Protein AF-A0A379U1X8-F1 (afdb_monomer)

Solvent-accessible surface area (backbone atoms only — not comparable to full-atom values): 11881 Å² total; per-residue (Å²): 124,69,51,66,67,58,64,67,69,60,70,54,41,96,57,71,48,75,51,65,40,65,94,45,32,30,37,38,37,31,51,87,58,53,34,34,36,34,35,48,50,72,58,95,91,42,77,49,77,39,84,73,43,41,52,76,86,43,43,68,68,59,47,49,54,53,45,52,55,40,46,52,35,47,74,75,72,37,56,54,65,57,52,54,51,51,51,51,53,59,69,70,46,78,79,84,72,89,76,83,81,76,81,78,51,74,70,56,46,55,53,50,54,54,46,55,77,70,46,92,59,56,70,52,57,46,49,46,54,50,48,29,67,76,61,67,46,50,69,74,57,56,55,68,39,44,52,90,33,51,40,75,90,80,32,35,34,46,46,55,28,90,83,33,96,83,62,46,66,46,77,41,72,50,53,70,71,55,56,50,59,61,70,78,41,92,67,60,78,89,46,76,29,74,41,79,66,87,126

Sequence (199 aa):
MLTDMQCRTAKPKEKLYRLNDFNGLYLEVKPNGKKAWRYRFKLSGKSSMFALGEYPTVKLAEAREKCEQARKQVADGVSPTQARQLDKIRKALPANKTQHKQALNPQQIGKLLSCFDNSRGSYQVNYCMWLMWWTLARPAEATEAEWTEFDLNNALWTIPAARMKARREHVIPLPFSCQNAQNTTGVNRASAAPFPGQR

Structure (mmCIF, N/CA/C/O backbone):
data_AF-A0A379U1X8-F1
#
_entry.id   AF-A0A379U1X8-F1
#
loop_
_atom_site.group_PDB
_atom_site.id
_atom_site.type_symbol
_atom_site.label_atom_id
_atom_site.label_alt_id
_atom_site.label_comp_id
_atom_site.label_asym_id
_atom_site.label_entity_id
_atom_site.label_seq_id
_atom_site.pdbx_PDB_ins_code
_atom_site.Cartn_x
_atom_site.Cartn_y
_atom_site.Cartn_z
_atom_site.occupancy
_atom_site.B_iso_or_equiv
_atom_site.auth_seq_id
_atom_site.auth_comp_id
_atom_site.auth_asym_id
_atom_site.auth_atom_id
_atom_site.pdbx_PDB_model_num
ATOM 1 N N . MET A 1 1 ? -32.506 -13.295 23.557 1.00 83.81 1 MET A N 1
ATOM 2 C CA . MET A 1 1 ? -32.137 -12.124 22.735 1.00 83.81 1 MET A CA 1
ATOM 3 C C . MET A 1 1 ? -32.428 -10.877 23.549 1.00 83.81 1 MET A C 1
ATOM 5 O O . MET A 1 1 ? -33.480 -10.823 24.176 1.00 83.81 1 MET A O 1
ATOM 9 N N . LEU A 1 2 ? -31.486 -9.941 23.611 1.00 91.94 2 LEU A N 1
ATOM 10 C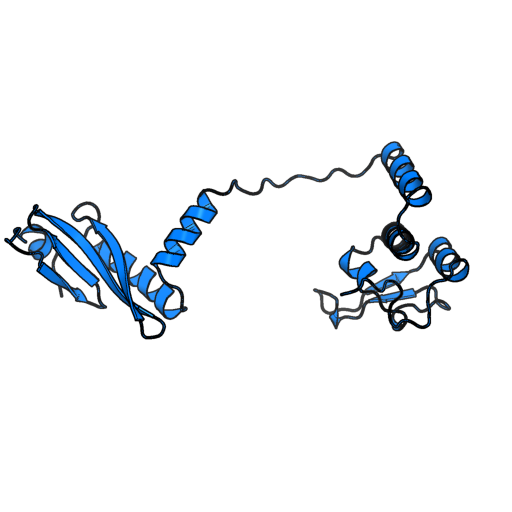 CA . LEU A 1 2 ? -31.605 -8.724 24.414 1.00 91.94 2 LEU A CA 1
ATOM 11 C C . LEU A 1 2 ? -32.539 -7.716 23.720 1.00 91.94 2 LEU A C 1
ATOM 13 O O . LEU A 1 2 ? -32.572 -7.645 22.487 1.00 91.94 2 LEU A O 1
ATOM 17 N N . THR A 1 3 ? -33.289 -6.938 24.500 1.00 94.62 3 THR A N 1
ATOM 18 C CA . THR A 1 3 ? -34.163 -5.853 24.016 1.00 94.62 3 THR A CA 1
ATOM 19 C C . THR A 1 3 ? -33.651 -4.489 24.477 1.00 94.62 3 THR A C 1
ATOM 21 O O . THR A 1 3 ? -32.978 -4.379 25.505 1.00 94.62 3 THR A O 1
ATOM 24 N N . ASP A 1 4 ? -33.976 -3.422 23.741 1.00 92.44 4 ASP A N 1
ATOM 25 C CA . ASP A 1 4 ? -33.531 -2.069 24.109 1.00 92.44 4 ASP A CA 1
ATOM 26 C C . ASP A 1 4 ? -34.116 -1.621 25.463 1.00 92.44 4 ASP A C 1
ATOM 28 O O . ASP A 1 4 ? -33.422 -1.016 26.279 1.00 92.44 4 ASP A O 1
ATOM 32 N N . MET A 1 5 ? -35.352 -2.037 25.771 1.00 93.19 5 MET A N 1
ATOM 33 C CA . MET A 1 5 ? -35.986 -1.785 27.068 1.00 93.19 5 MET A CA 1
ATOM 34 C C . MET A 1 5 ? -35.188 -2.401 28.226 1.00 93.19 5 MET A C 1
ATOM 36 O O . MET A 1 5 ? -34.945 -1.716 29.217 1.00 93.19 5 MET A O 1
ATOM 40 N N . GLN A 1 6 ? -34.713 -3.645 28.082 1.00 93.56 6 GLN A N 1
ATOM 41 C CA . GLN A 1 6 ? -33.839 -4.291 29.073 1.00 93.56 6 GLN A CA 1
ATOM 42 C C . GLN A 1 6 ? -32.507 -3.548 29.232 1.00 93.56 6 GLN A C 1
ATOM 44 O O . GLN A 1 6 ? -32.002 -3.416 30.346 1.00 93.56 6 GLN A O 1
ATOM 49 N N . CYS A 1 7 ? -31.944 -3.019 28.141 1.00 93.44 7 CYS A N 1
ATOM 50 C CA . CYS A 1 7 ? -30.716 -2.221 28.192 1.00 93.44 7 CYS A CA 1
ATOM 51 C C . CYS A 1 7 ? -30.937 -0.922 28.971 1.00 93.44 7 CYS A C 1
ATOM 53 O O . CYS A 1 7 ? -30.105 -0.538 29.799 1.00 93.44 7 CYS A O 1
ATOM 55 N N . ARG A 1 8 ? -32.076 -0.262 28.743 1.00 93.38 8 ARG A N 1
ATOM 56 C CA . ARG A 1 8 ? -32.456 0.986 29.4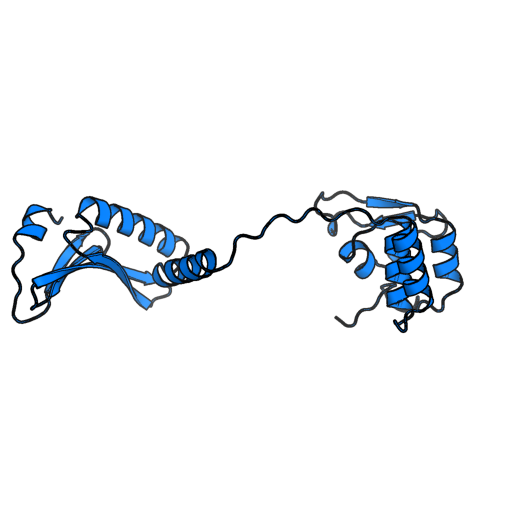08 1.00 93.38 8 ARG A CA 1
ATOM 57 C C . ARG A 1 8 ? -32.703 0.781 30.901 1.00 93.38 8 ARG A C 1
ATOM 59 O O . ARG A 1 8 ? -32.121 1.508 31.704 1.00 93.38 8 ARG A O 1
ATOM 66 N N . THR A 1 9 ? -33.497 -0.222 31.276 1.00 94.50 9 THR A N 1
ATOM 67 C CA . THR A 1 9 ? -33.922 -0.468 32.668 1.00 94.50 9 THR A CA 1
ATOM 68 C C . THR A 1 9 ? -32.860 -1.133 33.542 1.00 94.50 9 THR A C 1
ATOM 70 O O . THR A 1 9 ? -32.996 -1.141 34.765 1.00 94.50 9 THR A O 1
ATOM 73 N N . ALA A 1 10 ? -31.778 -1.650 32.952 1.00 93.25 10 ALA A N 1
ATOM 74 C CA . ALA A 1 10 ? -30.667 -2.246 33.685 1.00 93.25 10 ALA A CA 1
ATOM 75 C C . ALA A 1 10 ? -30.060 -1.267 34.711 1.00 93.25 10 ALA A C 1
ATOM 77 O O . ALA A 1 10 ? -29.473 -0.247 34.333 1.00 93.25 10 ALA A O 1
ATOM 78 N N . LYS A 1 11 ? -30.190 -1.589 36.004 1.00 91.88 11 LYS A N 1
ATOM 79 C CA . LYS A 1 11 ? -29.658 -0.796 37.124 1.00 91.88 11 LYS A CA 1
ATOM 80 C C . LYS A 1 11 ? -28.227 -1.219 37.482 1.00 91.88 11 LYS A C 1
ATOM 82 O O . LYS A 1 11 ? -27.896 -2.397 37.316 1.00 91.88 11 LYS A O 1
ATOM 87 N N . PRO A 1 12 ? -27.375 -0.306 37.973 1.00 94.31 12 PRO A N 1
ATOM 88 C CA . PRO A 1 12 ? -26.083 -0.682 38.537 1.00 94.31 12 PRO A CA 1
ATOM 89 C C . PRO A 1 12 ? -26.250 -1.637 39.729 1.00 94.31 12 PRO A C 1
ATOM 91 O O . PRO A 1 12 ? -27.260 -1.607 40.429 1.00 94.31 12 PRO A O 1
ATOM 94 N N . LYS A 1 13 ? -25.250 -2.494 39.937 1.00 94.00 13 LYS A N 1
ATOM 95 C CA . LYS A 1 13 ? -25.123 -3.409 41.082 1.00 94.00 13 LYS A CA 1
ATOM 96 C C . LYS A 1 13 ? -23.756 -3.198 41.734 1.00 94.00 13 LYS A C 1
ATOM 98 O O . LYS A 1 13 ? -22.888 -2.590 41.117 1.00 94.00 13 LYS A O 1
ATOM 103 N N . GLU A 1 14 ? -23.535 -3.759 42.923 1.00 91.12 14 GLU A N 1
ATOM 104 C CA . GLU A 1 14 ? -22.241 -3.683 43.630 1.00 91.12 14 GLU A CA 1
ATOM 105 C C . GLU A 1 14 ? -21.059 -4.197 42.793 1.00 91.12 14 GLU A C 1
ATOM 107 O O . GLU A 1 14 ? -19.950 -3.674 42.875 1.00 91.12 14 GLU A O 1
ATOM 112 N N . LYS A 1 15 ? -21.297 -5.204 41.942 1.00 93.75 15 LYS A N 1
ATOM 113 C CA . LYS A 1 15 ? -20.300 -5.782 41.032 1.00 93.75 15 LYS A CA 1
ATOM 114 C C . LYS A 1 15 ? -20.736 -5.644 39.576 1.00 93.75 15 LYS A C 1
ATOM 116 O O . LYS A 1 15 ? -21.928 -5.639 39.263 1.00 93.75 15 LYS A O 1
ATOM 121 N N . LEU A 1 16 ? -19.749 -5.566 38.679 1.00 94.94 16 LEU A N 1
ATOM 122 C CA . LEU A 1 16 ? -19.981 -5.581 37.235 1.00 94.94 16 LEU A CA 1
ATOM 123 C C . LEU A 1 16 ? -20.736 -6.852 36.842 1.00 94.94 16 LEU A C 1
ATOM 125 O O . LEU A 1 16 ? -20.336 -7.956 37.209 1.00 94.94 16 LEU A O 1
ATOM 129 N N . TYR A 1 17 ? -21.786 -6.692 36.043 1.00 95.94 17 TYR A N 1
ATOM 130 C CA . TYR A 1 17 ? -22.514 -7.810 35.453 1.00 95.94 17 TYR A CA 1
ATOM 131 C C . TYR A 1 17 ? -22.718 -7.603 33.952 1.00 95.94 17 TYR A C 1
ATOM 133 O O . TYR A 1 17 ? -22.510 -6.512 33.414 1.00 95.94 17 TYR A O 1
ATOM 141 N N . ARG A 1 18 ? -23.080 -8.689 33.266 1.00 95.81 18 ARG A N 1
ATOM 142 C CA . ARG A 1 18 ? -23.207 -8.742 31.808 1.00 95.81 18 ARG A CA 1
ATOM 143 C C . ARG A 1 18 ? -24.622 -9.135 31.414 1.00 95.81 18 ARG A C 1
ATOM 145 O O . ARG A 1 18 ? -25.162 -10.095 31.956 1.00 95.81 18 ARG A O 1
ATOM 152 N N . LEU A 1 19 ? -25.194 -8.413 30.459 1.00 95.69 19 LEU A N 1
ATOM 153 C CA . LEU A 1 19 ? -26.436 -8.777 29.785 1.00 95.69 19 LEU A CA 1
ATOM 154 C C . LEU A 1 19 ? -26.083 -9.317 28.404 1.00 95.69 19 LEU A C 1
ATOM 156 O O . LEU A 1 19 ? -25.681 -8.558 27.523 1.00 95.69 19 LEU A O 1
ATOM 160 N N . ASN A 1 20 ? -26.178 -10.634 28.241 1.00 96.50 20 ASN A N 1
ATOM 161 C CA . ASN A 1 20 ? -25.802 -11.292 26.996 1.00 96.50 20 ASN A CA 1
ATOM 162 C C . ASN A 1 20 ? -26.850 -11.053 25.906 1.00 96.50 20 ASN A C 1
ATOM 164 O O . ASN A 1 20 ? -28.052 -11.175 26.145 1.00 96.50 20 ASN A O 1
ATOM 168 N N . ASP A 1 21 ? -26.371 -10.765 24.701 1.00 94.38 21 ASP A N 1
ATOM 169 C CA . ASP A 1 21 ? -27.138 -10.882 23.467 1.00 94.38 21 ASP A CA 1
ATOM 170 C C . ASP A 1 21 ? -26.593 -12.072 22.649 1.00 94.38 21 ASP A C 1
ATOM 172 O O . ASP A 1 21 ? -26.023 -13.016 23.206 1.00 94.38 21 ASP A O 1
ATOM 176 N N . PHE A 1 22 ? -26.797 -12.080 21.334 1.00 91.56 22 PHE A N 1
ATOM 177 C CA . PHE A 1 22 ? -26.367 -13.164 20.457 1.00 91.56 22 PHE A CA 1
ATOM 178 C C . PHE A 1 22 ? -24.927 -12.991 19.944 1.00 91.56 22 PHE A C 1
ATOM 180 O O . PHE A 1 22 ? -24.345 -11.911 19.988 1.00 91.56 22 PHE A O 1
ATOM 187 N N . ASN A 1 23 ? -24.352 -14.066 19.392 1.00 91.44 23 ASN A N 1
ATOM 188 C CA . ASN A 1 23 ? -23.054 -14.068 18.698 1.00 91.44 23 ASN A CA 1
ATOM 189 C C . ASN A 1 23 ? -21.886 -13.447 19.488 1.00 91.44 23 ASN A C 1
ATOM 191 O O . ASN A 1 23 ? -20.986 -12.851 18.903 1.00 91.44 23 ASN A O 1
ATOM 195 N N . GLY A 1 24 ? -21.889 -13.591 20.815 1.00 92.94 24 GLY A N 1
ATOM 196 C CA . GLY A 1 24 ? -20.829 -13.068 21.680 1.00 92.94 24 GLY A CA 1
ATOM 197 C C . GLY A 1 24 ? -20.920 -11.566 21.969 1.00 92.94 24 GLY A C 1
ATOM 198 O O . GLY A 1 24 ? -20.015 -11.039 22.619 1.00 92.94 24 GLY A O 1
ATOM 199 N N . LEU A 1 25 ? -21.981 -10.885 21.521 1.00 96.88 25 LEU A N 1
ATOM 200 C CA . LEU A 1 25 ? -22.329 -9.525 21.932 1.00 96.88 25 LEU A CA 1
ATOM 201 C C . LEU A 1 25 ? -22.931 -9.537 23.340 1.00 96.88 25 LEU A C 1
ATOM 203 O O . LEU A 1 25 ? -23.778 -10.371 23.656 1.00 96.88 25 LEU A O 1
ATOM 207 N N . TYR A 1 26 ? -22.530 -8.594 24.184 1.00 96.75 26 TYR A N 1
ATOM 208 C CA . TYR A 1 26 ? -23.152 -8.366 25.485 1.00 96.75 26 TYR A CA 1
ATOM 209 C C . TYR A 1 26 ? -22.961 -6.921 25.948 1.00 96.75 26 TYR A C 1
ATOM 211 O O . TYR A 1 26 ? -22.047 -6.215 25.509 1.00 96.75 26 TYR A O 1
ATOM 219 N N . LEU A 1 27 ? -23.825 -6.490 26.865 1.00 97.25 27 LEU A N 1
ATOM 220 C CA . LEU A 1 27 ? -23.724 -5.208 27.550 1.00 97.25 27 LEU A CA 1
ATOM 221 C C . LEU A 1 27 ? -23.092 -5.404 28.931 1.00 97.25 27 LEU A C 1
ATOM 223 O O . LEU A 1 27 ? -23.622 -6.142 29.759 1.00 97.25 27 LEU A O 1
ATOM 227 N N . GLU A 1 28 ? -21.977 -4.732 29.203 1.00 97.19 28 GLU A N 1
ATOM 228 C CA . GLU A 1 28 ? -21.400 -4.624 30.545 1.00 97.19 28 GLU A CA 1
ATOM 229 C C . GLU A 1 28 ? -22.039 -3.459 31.290 1.00 97.19 28 GLU A C 1
ATOM 231 O O . GLU A 1 28 ? -21.978 -2.326 30.817 1.00 97.19 28 GLU A O 1
ATOM 236 N N . VAL A 1 29 ? -22.598 -3.721 32.470 1.00 97.00 29 VAL A N 1
ATOM 237 C CA . VAL A 1 29 ? -23.123 -2.689 33.371 1.00 97.00 29 VAL A CA 1
ATOM 238 C C . VAL A 1 29 ? -22.184 -2.582 34.565 1.00 97.00 29 VAL A C 1
ATOM 240 O O . VAL A 1 29 ? -22.027 -3.529 35.340 1.00 97.00 29 VAL A O 1
ATOM 243 N N . LYS A 1 30 ? -21.518 -1.434 34.693 1.00 95.38 30 LYS A N 1
ATOM 244 C CA . LYS A 1 30 ? -20.590 -1.149 35.791 1.00 95.38 30 LYS A CA 1
ATOM 245 C C . LYS A 1 30 ? -21.342 -0.668 37.044 1.00 95.38 30 LYS A C 1
ATOM 247 O O . LYS A 1 30 ? -22.417 -0.082 36.909 1.00 95.38 30 LYS A O 1
ATOM 252 N N . PRO A 1 31 ? -20.757 -0.817 38.249 1.00 95.44 31 PRO A N 1
ATOM 253 C CA . PRO A 1 31 ? -21.337 -0.280 39.487 1.00 95.44 31 PRO A CA 1
ATOM 254 C C . PRO A 1 31 ? -21.581 1.233 39.460 1.00 95.44 31 PRO A C 1
ATOM 256 O O . PRO A 1 31 ? -22.527 1.721 40.060 1.00 95.44 31 PRO A O 1
ATOM 259 N N . ASN A 1 32 ? -20.786 1.975 38.684 1.00 93.06 32 ASN A N 1
ATOM 260 C CA . ASN A 1 32 ? -20.965 3.415 38.471 1.00 93.06 32 ASN A CA 1
ATOM 261 C C . ASN A 1 32 ? -22.112 3.779 37.502 1.00 93.06 32 ASN A C 1
ATOM 263 O O . ASN A 1 32 ? -22.234 4.935 37.110 1.00 93.06 32 ASN A O 1
ATOM 267 N N . GLY A 1 33 ? -22.898 2.803 37.037 1.00 91.19 33 GLY A N 1
ATOM 268 C CA . GLY A 1 33 ? -24.011 3.009 36.108 1.00 91.19 33 GLY A CA 1
ATOM 269 C C . GLY A 1 33 ? -23.624 3.099 34.630 1.00 91.19 33 GLY A C 1
ATOM 270 O O . GLY A 1 33 ? -24.516 3.046 33.782 1.00 91.19 33 GLY A O 1
ATOM 271 N N . LYS A 1 34 ? -22.329 3.173 34.281 1.00 95.19 34 LYS A N 1
ATOM 272 C CA . LYS A 1 34 ? -21.894 3.176 32.873 1.00 95.19 34 LYS A CA 1
ATOM 273 C C . LYS A 1 34 ? -22.160 1.821 32.218 1.00 95.19 34 LYS A C 1
ATOM 275 O O . LYS A 1 34 ? -21.887 0.769 32.804 1.00 95.19 34 LYS A O 1
ATOM 280 N N . LYS A 1 35 ? -22.641 1.862 30.976 1.00 96.88 35 LYS A N 1
ATOM 281 C CA . LYS A 1 35 ? -23.010 0.689 30.179 1.00 96.88 35 LYS A CA 1
ATOM 282 C C . LYS A 1 35 ? -22.156 0.634 28.912 1.00 96.88 35 LYS A C 1
ATOM 284 O O . LYS A 1 35 ? -22.097 1.617 28.179 1.00 96.88 35 LYS A O 1
ATOM 289 N N . ALA A 1 36 ? -21.494 -0.489 28.648 1.00 96.94 36 ALA A N 1
ATOM 290 C CA . ALA A 1 36 ? -20.575 -0.629 27.516 1.00 96.94 36 ALA A CA 1
ATOM 291 C C . ALA A 1 36 ? -20.841 -1.901 26.709 1.00 96.94 36 ALA A C 1
ATOM 293 O O . ALA A 1 36 ? -20.928 -2.993 27.266 1.00 96.94 36 ALA A O 1
ATOM 294 N N . TRP A 1 37 ? -20.919 -1.763 25.388 1.00 97.81 37 TRP A N 1
ATOM 295 C CA . TRP A 1 37 ? -21.052 -2.881 24.464 1.00 97.81 37 TRP A CA 1
ATOM 296 C C . TRP A 1 37 ? -19.706 -3.552 24.228 1.00 97.81 37 TRP A C 1
ATOM 298 O O . TRP A 1 37 ? -18.716 -2.911 23.846 1.00 97.81 37 TRP A O 1
ATOM 308 N N . ARG A 1 38 ? -19.684 -4.868 24.411 1.00 97.19 38 ARG A N 1
ATOM 309 C CA . ARG A 1 38 ? -18.513 -5.709 24.189 1.00 97.19 38 ARG A CA 1
ATOM 310 C C . ARG A 1 38 ? -18.859 -6.861 23.266 1.00 97.19 38 ARG A C 1
ATOM 312 O O . ARG A 1 38 ? -19.941 -7.433 23.348 1.00 97.19 38 ARG A O 1
ATOM 319 N N . TYR A 1 39 ? -17.892 -7.226 22.441 1.00 96.94 39 TYR A N 1
ATOM 320 C CA . TYR A 1 39 ? -17.923 -8.434 21.637 1.00 96.94 39 TYR A CA 1
ATOM 321 C C . TYR A 1 39 ? -16.798 -9.363 22.085 1.00 96.94 39 TYR A C 1
ATOM 323 O O . TYR A 1 39 ? -15.625 -8.987 22.040 1.00 96.94 39 TYR A O 1
ATOM 331 N N . ARG A 1 40 ? -17.147 -10.567 22.541 1.00 96.06 40 ARG A N 1
ATOM 332 C CA . ARG A 1 40 ? -16.185 -11.622 22.873 1.00 96.06 40 ARG A CA 1
ATOM 333 C C . ARG A 1 40 ? -16.033 -12.567 21.691 1.00 96.06 40 ARG A C 1
ATOM 335 O O . ARG A 1 40 ? -17.018 -13.096 21.185 1.00 96.06 40 ARG A O 1
ATOM 342 N N . PHE A 1 41 ? -14.789 -12.840 21.324 1.00 94.88 41 PHE A N 1
ATOM 343 C CA . PHE A 1 41 ? -14.444 -13.725 20.218 1.00 94.88 41 PHE A CA 1
ATOM 344 C C . PHE A 1 41 ? -13.249 -14.608 20.562 1.00 94.88 41 PHE A C 1
ATOM 346 O O . PHE A 1 41 ? -12.562 -14.393 21.563 1.00 94.88 41 PHE A O 1
ATOM 353 N N . LYS A 1 42 ? -13.016 -15.624 19.733 1.00 94.56 42 LYS A N 1
ATOM 354 C CA . LYS A 1 42 ? -11.813 -16.451 19.772 1.00 94.56 42 LYS A CA 1
ATOM 355 C C . LYS A 1 42 ? -11.117 -16.337 18.426 1.00 94.56 42 LYS A C 1
ATOM 357 O O . LYS A 1 42 ? -11.770 -16.484 17.401 1.00 94.56 42 LYS A O 1
ATOM 362 N N . LEU A 1 43 ? -9.816 -16.085 18.447 1.00 92.81 43 LEU A N 1
ATOM 363 C CA . LEU A 1 43 ? -8.970 -16.056 17.260 1.00 92.81 43 LEU A CA 1
ATOM 364 C C . LEU A 1 43 ? -7.671 -16.789 17.596 1.00 92.81 43 LEU A C 1
ATOM 366 O O . LEU A 1 43 ? -7.080 -16.536 18.647 1.00 92.81 43 LEU A O 1
ATOM 370 N N . SER A 1 44 ? -7.272 -17.745 16.756 1.00 89.69 44 SER A N 1
ATOM 371 C CA . SER A 1 44 ? -6.081 -18.585 16.977 1.00 89.69 44 SER A CA 1
ATOM 372 C C . SER A 1 44 ? -6.040 -19.226 18.376 1.00 89.69 44 SER A C 1
ATOM 374 O O . SER A 1 44 ? -5.039 -19.153 19.087 1.00 89.69 44 SER A O 1
ATOM 376 N N . GLY A 1 45 ? -7.177 -19.772 18.828 1.00 89.44 45 GLY A N 1
ATOM 377 C CA . GLY A 1 45 ? -7.330 -20.410 20.145 1.00 89.44 45 GLY A CA 1
ATOM 378 C C . GLY A 1 45 ? -7.399 -19.451 21.345 1.00 89.44 45 GLY A C 1
ATOM 379 O O . GLY A 1 45 ? -7.796 -19.864 22.435 1.00 89.44 45 GLY A O 1
ATOM 380 N N . LYS A 1 46 ? -7.094 -18.159 21.168 1.00 91.38 46 LYS A N 1
ATOM 381 C CA . LYS A 1 46 ? -7.095 -17.162 22.246 1.00 91.38 46 LYS A CA 1
ATOM 382 C C . LYS A 1 46 ? -8.430 -16.427 22.308 1.00 91.38 46 LYS A C 1
ATOM 384 O O . LYS A 1 46 ? -8.914 -15.899 21.310 1.00 91.38 46 LYS A O 1
ATOM 389 N N . SER A 1 47 ? -9.027 -16.380 23.499 1.00 92.62 47 SER A N 1
ATOM 390 C CA . SER A 1 47 ? -10.229 -15.575 23.744 1.00 92.62 47 SER A CA 1
ATOM 391 C C . SER A 1 47 ? -9.848 -14.107 23.904 1.00 92.62 47 SER A C 1
ATOM 393 O O . SER A 1 47 ? -8.967 -13.787 24.696 1.00 92.62 47 SER A O 1
ATOM 395 N N . SER A 1 48 ? -10.537 -13.219 23.195 1.00 93.56 48 SER A N 1
ATOM 396 C CA . SER A 1 48 ? -10.329 -11.775 23.276 1.00 93.56 48 SER A CA 1
ATOM 397 C C . SER A 1 48 ? -11.660 -11.023 23.299 1.00 93.56 48 SER A C 1
ATOM 399 O O . SER A 1 48 ? -12.730 -11.593 23.061 1.00 93.56 48 SER A O 1
ATOM 401 N N . MET A 1 49 ? -11.596 -9.740 23.649 1.00 93.50 49 MET A N 1
ATOM 402 C CA . MET A 1 49 ? -12.746 -8.847 23.756 1.00 93.50 49 MET A CA 1
ATOM 403 C C . MET A 1 49 ? -12.503 -7.577 22.946 1.00 93.50 49 MET A C 1
ATOM 405 O O . MET A 1 49 ? -11.422 -6.994 22.994 1.00 93.50 49 MET A O 1
ATOM 409 N N . PHE A 1 50 ? -13.538 -7.111 22.253 1.00 94.88 50 PHE A N 1
ATOM 410 C CA . PHE A 1 50 ? -13.530 -5.879 21.476 1.00 94.88 50 PHE A CA 1
ATOM 411 C C . PHE A 1 50 ? -14.602 -4.907 21.985 1.00 94.88 50 PHE A C 1
ATOM 413 O O . PHE A 1 50 ? -15.736 -5.297 22.260 1.00 94.88 50 PHE A O 1
ATOM 420 N N . ALA A 1 51 ? -14.234 -3.633 22.151 1.00 96.00 51 ALA A N 1
ATOM 421 C CA . ALA A 1 51 ? -15.155 -2.567 22.545 1.00 96.00 51 ALA A CA 1
ATOM 422 C C . ALA A 1 51 ? -15.916 -2.024 21.331 1.00 96.00 51 ALA A C 1
ATOM 424 O O . ALA A 1 51 ? -15.294 -1.446 20.437 1.00 96.00 51 ALA A O 1
ATOM 425 N N . LEU A 1 52 ? -17.246 -2.125 21.349 1.00 95.12 52 LEU A N 1
ATOM 426 C CA . LEU A 1 52 ? -18.116 -1.631 20.273 1.00 95.12 52 LEU A CA 1
ATOM 427 C C . LEU A 1 52 ? -18.658 -0.214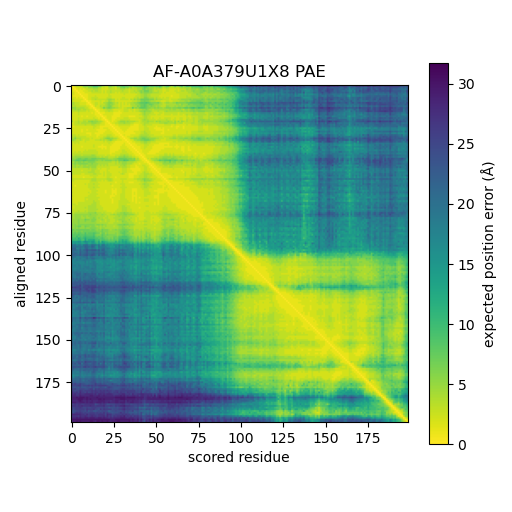 20.540 1.00 95.12 52 LEU A C 1
ATOM 429 O O . LEU A 1 52 ? -19.009 0.500 19.601 1.00 95.12 52 LEU A O 1
ATOM 433 N N . GLY A 1 53 ? -18.689 0.213 21.807 1.00 94.75 53 GLY A N 1
ATOM 434 C CA . GLY A 1 53 ? -19.114 1.553 22.220 1.00 94.75 53 GLY A CA 1
ATOM 435 C C . GLY A 1 53 ? -19.773 1.572 23.598 1.00 94.75 53 GLY A C 1
ATOM 436 O O . GLY A 1 53 ? -19.787 0.562 24.300 1.00 94.75 53 GLY A O 1
ATOM 437 N N . GLU A 1 54 ? -20.323 2.721 23.978 1.00 96.94 54 GLU A N 1
ATOM 438 C CA . GLU A 1 54 ? -21.063 2.921 25.229 1.00 96.94 54 GLU A CA 1
ATOM 439 C C . GLU A 1 54 ? -22.552 3.123 24.929 1.00 96.94 54 GLU A C 1
ATOM 441 O O . GLU A 1 54 ? -22.903 3.718 23.913 1.00 96.94 54 GLU A O 1
ATOM 446 N N . TYR A 1 55 ? -23.431 2.629 25.798 1.00 94.94 55 TYR A N 1
ATOM 447 C CA . TYR A 1 55 ? -24.870 2.901 25.732 1.00 94.94 55 TYR A CA 1
ATOM 448 C C . TYR A 1 55 ? -25.180 4.145 26.583 1.00 94.94 55 TYR A C 1
ATOM 450 O O . TYR A 1 55 ? -24.673 4.226 27.705 1.00 94.94 55 TYR A O 1
ATOM 458 N N . PRO A 1 56 ? -26.027 5.091 26.129 1.00 94.88 56 PRO A N 1
ATOM 459 C CA . PRO A 1 56 ? -26.921 5.015 24.967 1.00 94.88 56 PRO A CA 1
ATOM 460 C C . PRO A 1 56 ? -26.343 5.548 23.648 1.00 94.88 56 PRO A C 1
ATOM 462 O O . PRO A 1 56 ? -27.052 5.515 22.646 1.00 94.88 56 PRO A O 1
ATOM 465 N N . THR A 1 57 ? -25.091 6.025 23.626 1.00 96.25 57 THR A N 1
ATOM 466 C CA . THR A 1 57 ? -24.448 6.581 22.419 1.00 96.25 57 THR A CA 1
ATOM 467 C C . THR A 1 57 ? -24.488 5.608 21.243 1.00 96.25 57 THR A C 1
ATOM 469 O O . THR A 1 57 ? -24.764 6.014 20.124 1.00 96.25 57 THR A O 1
ATOM 472 N N . VAL A 1 58 ? -24.255 4.323 21.515 1.00 95.88 58 VAL A N 1
ATOM 473 C CA . VAL A 1 58 ? -24.465 3.212 20.586 1.00 95.88 58 VAL A CA 1
ATOM 474 C C . VAL A 1 58 ? -25.687 2.431 21.063 1.00 95.88 58 VAL A C 1
ATOM 476 O O . VAL A 1 58 ? -25.665 1.806 22.131 1.00 95.88 58 VAL A O 1
ATOM 479 N N . LYS A 1 59 ? -26.767 2.471 20.280 1.00 96.12 59 LYS A N 1
ATOM 480 C CA . LYS A 1 59 ? -28.004 1.723 20.570 1.00 96.12 59 LYS A CA 1
ATOM 481 C C . LYS A 1 59 ? -27.833 0.236 20.257 1.00 96.12 59 LYS A C 1
ATOM 483 O O . LYS A 1 59 ? -26.887 -0.162 19.583 1.00 96.12 59 LYS A O 1
ATOM 488 N N . LEU A 1 60 ? -28.768 -0.598 20.719 1.00 95.25 60 LEU A N 1
ATOM 489 C CA . LEU A 1 60 ? -28.702 -2.052 20.526 1.00 95.25 60 LEU A CA 1
ATOM 490 C C . LEU A 1 60 ? -28.574 -2.464 19.045 1.00 95.25 60 LEU A C 1
ATOM 492 O O . LEU A 1 60 ? -27.785 -3.350 18.730 1.00 95.25 60 LEU A O 1
ATOM 496 N N . ALA A 1 61 ? -29.322 -1.825 18.138 1.00 95.31 61 ALA A N 1
ATOM 497 C CA . ALA A 1 61 ? -29.257 -2.123 16.703 1.00 95.31 61 ALA A CA 1
ATOM 498 C C . ALA A 1 61 ? -27.862 -1.836 16.118 1.00 95.31 61 ALA A C 1
ATOM 500 O O . ALA A 1 61 ? -27.240 -2.718 15.534 1.00 95.31 61 ALA A O 1
ATOM 501 N N . GLU A 1 62 ? -27.316 -0.650 16.386 1.00 96.00 62 GLU A N 1
ATOM 502 C CA . GLU A 1 62 ? -25.972 -0.260 15.946 1.00 96.00 62 GLU A CA 1
ATOM 503 C C . GLU A 1 62 ? -24.879 -1.148 16.575 1.00 96.00 62 GLU A C 1
ATOM 505 O O . GLU A 1 62 ? -23.891 -1.503 15.930 1.00 96.00 62 GLU A O 1
ATOM 510 N N . ALA A 1 63 ? -25.053 -1.570 17.833 1.00 96.56 63 ALA A N 1
ATOM 511 C CA . ALA A 1 63 ? -24.143 -2.512 18.481 1.00 96.56 63 ALA A CA 1
ATOM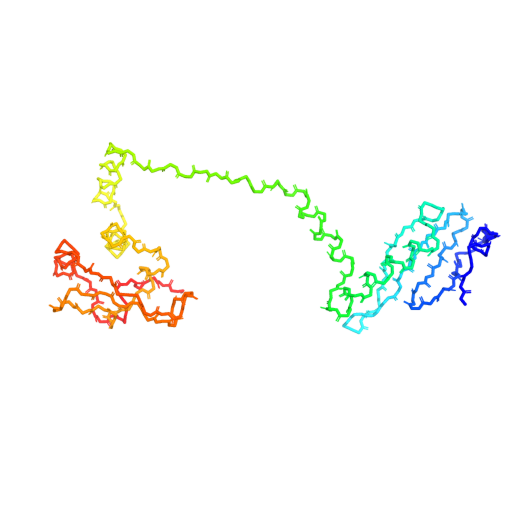 512 C C . ALA A 1 63 ? -24.122 -3.877 17.769 1.00 96.56 63 ALA A C 1
ATOM 514 O O . ALA A 1 63 ? -23.056 -4.488 17.660 1.00 96.56 63 ALA A O 1
ATOM 515 N N . ARG A 1 64 ? -25.269 -4.343 17.254 1.00 96.31 64 ARG A N 1
ATOM 516 C CA . ARG A 1 64 ? -25.370 -5.582 16.464 1.00 96.31 64 ARG A CA 1
ATOM 517 C C . ARG A 1 64 ? -24.674 -5.456 15.116 1.00 96.31 64 ARG A C 1
ATOM 519 O O . ARG A 1 64 ? -23.902 -6.348 14.774 1.00 96.31 64 ARG A O 1
ATOM 526 N N . GLU A 1 65 ? -24.861 -4.345 14.410 1.00 96.25 65 GLU A N 1
ATOM 527 C CA . GLU A 1 65 ? -24.162 -4.073 13.145 1.00 96.25 65 GLU A CA 1
ATOM 528 C C . GLU A 1 65 ? -22.640 -4.053 13.334 1.00 96.25 65 GLU A C 1
ATOM 530 O O . GLU A 1 65 ? -21.906 -4.757 12.637 1.00 96.25 65 GLU A O 1
ATOM 535 N N . LYS A 1 66 ? -22.144 -3.320 14.341 1.00 95.44 66 LYS A N 1
ATOM 536 C CA . LYS A 1 66 ? -20.707 -3.290 14.663 1.00 95.44 66 LYS A CA 1
ATOM 537 C C . LYS A 1 66 ? -20.183 -4.665 15.082 1.00 95.44 66 LYS A C 1
ATOM 539 O O . LYS A 1 66 ? -19.043 -5.009 14.773 1.00 95.44 66 LYS A O 1
ATOM 544 N N . CYS A 1 67 ? -20.997 -5.459 15.780 1.00 96.06 67 CYS A N 1
ATOM 545 C CA . CYS A 1 67 ? -20.648 -6.834 16.124 1.00 96.06 67 CYS A CA 1
ATOM 546 C C . CYS A 1 67 ? -20.527 -7.713 14.873 1.00 96.06 67 CYS A C 1
ATOM 548 O O . CYS A 1 67 ? -19.599 -8.513 14.788 1.00 96.06 67 CYS A O 1
ATOM 550 N N . GLU A 1 68 ? -21.429 -7.580 13.902 1.00 96.19 68 GLU A N 1
ATOM 551 C CA . GLU A 1 68 ? -21.368 -8.326 12.643 1.00 96.19 68 GLU A CA 1
ATOM 552 C C . GLU A 1 68 ? -20.125 -7.951 11.823 1.00 96.19 68 GLU A C 1
ATOM 554 O O . GLU A 1 68 ? -19.417 -8.831 11.335 1.00 96.19 68 GLU A O 1
ATOM 559 N N . GLN A 1 69 ? -19.797 -6.660 11.740 1.00 94.81 69 GLN A N 1
ATOM 560 C CA . GLN A 1 69 ? -18.571 -6.186 11.090 1.00 94.81 69 GLN A CA 1
ATOM 561 C C . GLN A 1 69 ? -17.313 -6.757 11.761 1.00 94.81 69 GLN A C 1
ATOM 563 O O . GLN A 1 69 ? -16.430 -7.281 11.084 1.00 94.81 69 GLN A O 1
ATOM 568 N N . ALA A 1 70 ? -17.250 -6.722 13.096 1.00 95.19 70 ALA A N 1
ATOM 569 C CA . ALA A 1 70 ? -16.145 -7.315 13.848 1.00 95.19 70 ALA A CA 1
ATOM 570 C C . ALA A 1 70 ? -16.071 -8.841 13.657 1.00 95.19 70 ALA A C 1
ATOM 572 O O . ALA A 1 70 ? -14.981 -9.402 13.597 1.00 95.19 70 ALA A O 1
ATOM 573 N N . ARG A 1 71 ? -17.212 -9.526 13.521 1.00 95.31 71 ARG A N 1
ATOM 574 C CA . ARG A 1 71 ? -17.257 -10.965 13.222 1.00 95.31 71 ARG A CA 1
ATOM 575 C C . ARG A 1 71 ? -16.695 -11.298 11.848 1.00 95.31 71 ARG A C 1
ATOM 577 O O . ARG A 1 71 ? -15.979 -12.288 11.750 1.00 95.31 71 ARG A O 1
ATOM 584 N N . LYS A 1 72 ? -16.997 -10.495 10.823 1.00 94.75 72 LYS A N 1
ATOM 585 C CA . LYS A 1 72 ? -16.422 -10.665 9.477 1.00 94.75 72 LYS A CA 1
ATOM 586 C C . LYS A 1 72 ? -14.895 -10.587 9.536 1.00 94.75 72 LYS A C 1
ATOM 588 O O . LYS A 1 72 ? -14.232 -11.517 9.106 1.00 94.75 72 LYS A O 1
ATOM 593 N N . GLN A 1 73 ? -14.353 -9.585 10.234 1.00 93.62 73 GLN A N 1
ATOM 594 C CA . GLN A 1 73 ? -12.904 -9.468 10.452 1.00 93.62 73 GLN A CA 1
ATOM 595 C C . GLN A 1 73 ? -12.307 -10.708 11.135 1.00 93.62 73 GLN A C 1
ATOM 597 O O . GLN A 1 73 ? -11.281 -11.215 10.694 1.00 93.62 73 GLN A O 1
ATOM 602 N N . VAL A 1 74 ? -12.960 -11.227 12.182 1.00 94.50 74 VAL A N 1
ATOM 603 C CA . VAL A 1 74 ? -12.498 -12.443 12.875 1.00 94.50 74 VAL A CA 1
ATOM 604 C C . VAL A 1 74 ? -12.556 -13.672 11.962 1.00 94.50 74 VAL A C 1
ATOM 606 O O . VAL A 1 74 ? -11.660 -14.510 12.042 1.00 94.50 74 VAL A O 1
ATOM 609 N N . ALA A 1 75 ? -13.574 -13.784 11.103 1.00 93.50 75 ALA A N 1
ATOM 610 C CA . ALA A 1 75 ? -13.686 -14.862 10.119 1.00 93.50 75 ALA A CA 1
ATOM 611 C C . ALA A 1 75 ? -12.554 -14.810 9.078 1.00 93.50 75 ALA A C 1
ATOM 613 O O . ALA A 1 75 ? -12.018 -15.854 8.721 1.00 93.50 75 ALA A O 1
ATOM 614 N N . ASP A 1 76 ? -12.120 -13.606 8.698 1.00 92.75 76 ASP A N 1
ATOM 615 C CA . ASP A 1 76 ? -10.967 -13.371 7.816 1.00 92.75 76 ASP A CA 1
ATOM 616 C C . ASP A 1 76 ? -9.609 -13.549 8.531 1.00 92.75 76 ASP A C 1
ATOM 618 O O . ASP A 1 76 ? -8.550 -13.262 7.973 1.00 92.75 76 ASP A O 1
ATOM 622 N N . GLY A 1 77 ? -9.608 -13.987 9.795 1.00 92.44 77 GLY A N 1
ATOM 623 C CA . GLY A 1 77 ? -8.394 -14.183 10.587 1.00 92.44 77 GLY A CA 1
ATOM 624 C C . GLY A 1 77 ? -7.809 -12.898 11.187 1.00 92.44 77 GLY A C 1
ATOM 625 O O . GLY A 1 77 ? -6.727 -12.931 11.776 1.00 92.44 77 GLY A O 1
ATOM 626 N N . VAL A 1 78 ? -8.506 -11.763 11.082 1.00 92.06 78 VAL A N 1
ATOM 627 C CA . VAL A 1 78 ? -8.044 -10.452 11.553 1.00 92.06 78 VAL A CA 1
ATOM 628 C C . VAL A 1 78 ? -8.668 -10.107 12.906 1.00 92.06 78 VAL A C 1
ATOM 630 O O . VAL A 1 78 ? -9.882 -10.125 13.094 1.00 92.06 78 VAL A O 1
ATOM 633 N N . SER A 1 79 ? -7.840 -9.717 13.879 1.00 92.75 79 SER A N 1
ATOM 634 C CA . SER A 1 79 ? -8.335 -9.220 15.168 1.00 92.75 79 SER A CA 1
ATOM 635 C C . SER A 1 79 ? -8.966 -7.825 15.011 1.00 92.75 79 SER A C 1
ATOM 637 O O . SER A 1 79 ? -8.265 -6.900 14.590 1.00 92.75 79 SER A O 1
ATOM 639 N N . PRO A 1 80 ? -10.226 -7.598 15.437 1.00 93.69 80 PRO A N 1
ATOM 640 C CA . PRO A 1 80 ? -10.873 -6.283 15.350 1.00 93.69 80 PRO A CA 1
ATOM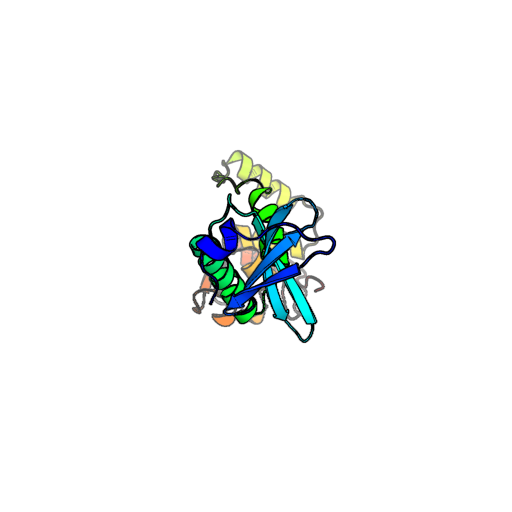 641 C C . PRO A 1 80 ? -10.120 -5.168 16.084 1.00 93.69 80 PRO A C 1
ATOM 643 O O . PRO A 1 80 ? -10.126 -4.006 15.674 1.00 93.69 80 PRO A O 1
ATOM 646 N N . THR A 1 81 ? -9.414 -5.514 17.164 1.00 91.25 81 THR A N 1
ATOM 647 C CA . THR A 1 81 ? -8.559 -4.572 17.898 1.00 91.25 81 THR A CA 1
ATOM 648 C C . THR A 1 81 ? -7.374 -4.118 17.047 1.00 91.25 81 THR A C 1
ATOM 650 O O . THR A 1 81 ? -7.078 -2.924 17.002 1.00 91.25 81 THR A O 1
ATOM 653 N N . GLN A 1 82 ? -6.729 -5.054 16.343 1.00 89.38 82 GLN A N 1
ATOM 654 C CA . GLN A 1 82 ? -5.616 -4.750 15.441 1.00 89.38 82 GLN A CA 1
ATOM 655 C C . GLN A 1 82 ? -6.099 -3.958 14.227 1.00 89.38 82 GLN A C 1
ATOM 657 O O . GLN A 1 82 ? -5.481 -2.954 13.887 1.00 89.38 82 GLN A O 1
ATOM 662 N N . ALA A 1 83 ? -7.237 -4.333 13.635 1.00 90.56 83 ALA A N 1
ATOM 663 C CA . ALA A 1 83 ? -7.850 -3.586 12.537 1.00 90.56 83 ALA A CA 1
ATOM 664 C C . ALA A 1 83 ? -8.111 -2.122 12.933 1.00 90.56 83 ALA A C 1
ATOM 666 O O . ALA A 1 83 ? -7.696 -1.201 12.232 1.00 90.56 83 ALA A O 1
ATOM 667 N N . ARG A 1 84 ? -8.690 -1.885 14.120 1.00 91.06 84 ARG A N 1
ATOM 668 C CA . ARG A 1 84 ? -8.926 -0.526 14.636 1.00 91.06 84 ARG A CA 1
ATOM 669 C C . ARG A 1 84 ? -7.631 0.259 14.858 1.00 91.06 84 ARG A C 1
ATOM 671 O O . ARG A 1 84 ? -7.614 1.474 14.663 1.00 91.06 84 ARG A O 1
ATOM 678 N N . GLN A 1 85 ? -6.565 -0.400 15.305 1.00 90.19 85 GLN A N 1
ATOM 679 C CA . GLN A 1 85 ? -5.257 0.233 15.480 1.00 90.19 85 GLN A CA 1
ATOM 680 C C . GLN A 1 85 ? -4.623 0.591 14.130 1.00 90.19 85 GLN A C 1
ATOM 682 O O . GLN A 1 85 ? -4.147 1.713 13.965 1.00 90.19 85 GLN A O 1
ATOM 687 N N . LEU A 1 86 ? -4.680 -0.316 13.154 1.00 90.25 86 LEU A N 1
ATOM 688 C CA . LEU A 1 86 ? -4.196 -0.086 11.793 1.00 90.25 86 LEU A CA 1
ATOM 689 C C . LEU A 1 86 ? -4.941 1.066 11.117 1.00 90.25 86 LEU A C 1
ATOM 691 O O . LEU A 1 86 ? -4.306 1.928 10.517 1.00 90.25 86 LEU A O 1
ATOM 695 N N . ASP A 1 87 ? -6.261 1.144 11.274 1.00 90.31 87 ASP A N 1
ATOM 696 C CA . ASP A 1 87 ? -7.055 2.245 10.726 1.00 90.31 87 ASP A CA 1
ATOM 697 C C . ASP A 1 87 ? -6.691 3.597 11.344 1.00 90.31 87 ASP A C 1
ATOM 699 O O . ASP A 1 87 ? -6.660 4.606 10.639 1.00 90.31 87 ASP A O 1
ATOM 703 N N . LYS A 1 88 ? -6.375 3.643 12.645 1.00 90.69 88 LYS A N 1
ATOM 704 C CA . LYS A 1 88 ? -5.874 4.870 13.283 1.00 90.69 88 LYS A CA 1
ATOM 705 C C . LYS A 1 88 ? -4.543 5.310 12.681 1.00 90.69 88 LYS A C 1
ATOM 707 O O . LYS A 1 88 ? -4.390 6.488 12.383 1.00 90.69 88 LYS A O 1
ATOM 712 N N . ILE A 1 89 ? -3.612 4.375 12.486 1.00 91.81 89 ILE A N 1
ATOM 713 C CA . ILE A 1 89 ? -2.308 4.664 11.877 1.00 91.81 89 ILE A CA 1
ATOM 714 C C . ILE A 1 89 ? -2.507 5.162 10.443 1.00 91.81 89 ILE A C 1
ATOM 716 O O . ILE A 1 89 ? -2.008 6.225 10.092 1.00 91.81 89 ILE A O 1
ATOM 720 N N . ARG A 1 90 ? -3.307 4.454 9.636 1.00 87.94 90 ARG A N 1
ATOM 721 C CA . ARG A 1 90 ? -3.620 4.844 8.252 1.00 87.94 90 ARG A CA 1
ATOM 722 C C . ARG A 1 90 ? -4.224 6.243 8.156 1.00 87.94 90 ARG A C 1
ATOM 724 O O . ARG A 1 90 ? -3.858 6.980 7.254 1.00 87.94 90 ARG A O 1
ATOM 731 N N . LYS A 1 91 ? -5.121 6.613 9.077 1.00 89.44 91 LYS A N 1
ATOM 732 C CA . LYS A 1 91 ? -5.733 7.953 9.120 1.00 89.44 91 LYS A CA 1
ATOM 733 C C . LYS A 1 91 ? -4.785 9.048 9.612 1.00 89.44 91 LYS A C 1
ATOM 735 O O . LYS A 1 91 ? -5.003 10.206 9.282 1.00 89.44 91 LYS A O 1
ATOM 740 N N . ALA A 1 92 ? -3.785 8.700 10.421 1.00 91.50 92 ALA A N 1
ATOM 741 C CA . ALA A 1 92 ? -2.776 9.642 10.900 1.00 91.50 92 ALA A CA 1
ATOM 742 C C . ALA A 1 92 ? -1.697 9.933 9.846 1.00 91.50 92 ALA A C 1
ATOM 744 O O . ALA A 1 92 ? -1.081 10.996 9.877 1.00 91.50 92 ALA A O 1
ATOM 745 N N . LEU A 1 93 ? -1.467 9.002 8.914 1.00 89.38 93 LEU A N 1
ATOM 746 C CA . LEU A 1 93 ? -0.569 9.231 7.790 1.00 89.38 93 LEU A CA 1
ATOM 747 C C . LEU A 1 93 ? -1.189 10.260 6.830 1.00 89.38 93 LEU A C 1
ATOM 749 O O . LEU A 1 93 ? -2.369 10.141 6.485 1.00 89.38 93 LEU A O 1
ATOM 753 N N . PRO A 1 94 ? -0.420 11.265 6.373 1.00 86.75 94 PRO A N 1
ATOM 754 C CA . PRO A 1 94 ? -0.910 12.200 5.375 1.00 86.75 94 PRO A CA 1
ATOM 755 C C . PRO A 1 94 ? -1.279 11.437 4.102 1.00 86.75 94 PRO A C 1
ATOM 757 O O . PRO A 1 94 ? -0.569 10.518 3.685 1.00 86.75 94 PRO A O 1
ATOM 760 N N . ALA A 1 95 ? -2.383 11.831 3.466 1.00 82.00 95 ALA A N 1
ATOM 761 C CA . ALA A 1 95 ? -2.736 11.293 2.162 1.00 82.00 95 ALA A CA 1
ATOM 762 C C . ALA A 1 95 ? -1.568 11.522 1.192 1.00 82.00 95 ALA A C 1
ATOM 764 O O . ALA A 1 95 ? -1.024 12.629 1.119 1.00 82.00 95 ALA A O 1
ATOM 765 N N . ASN A 1 96 ? -1.179 10.477 0.459 1.00 83.31 96 ASN A N 1
ATOM 766 C CA . ASN A 1 96 ? -0.137 10.604 -0.547 1.00 83.31 96 ASN A CA 1
ATOM 767 C C . ASN A 1 96 ? -0.623 11.589 -1.620 1.00 83.31 96 ASN A C 1
ATOM 769 O O . ASN A 1 96 ? -1.577 11.303 -2.342 1.00 83.31 96 ASN A O 1
ATOM 773 N N . LYS A 1 97 ? -0.012 12.774 -1.685 1.00 84.25 97 LYS A N 1
ATOM 774 C CA . LYS A 1 97 ? -0.346 13.765 -2.707 1.00 84.25 97 LYS A CA 1
ATOM 775 C C . LYS A 1 97 ? 0.286 13.311 -4.012 1.00 84.25 97 LYS A C 1
ATOM 777 O O . LYS A 1 97 ? 1.506 13.191 -4.089 1.00 84.25 97 LYS A O 1
ATOM 782 N N . THR A 1 98 ? -0.531 13.091 -5.037 1.00 84.94 98 THR A N 1
ATOM 783 C CA . THR A 1 98 ? -0.035 12.833 -6.389 1.00 84.94 98 THR A CA 1
ATOM 784 C C . THR A 1 98 ? 0.840 14.006 -6.828 1.00 84.94 98 THR A C 1
ATOM 786 O O . THR A 1 98 ? 0.357 15.125 -6.975 1.00 84.94 98 THR A O 1
ATOM 789 N N . GLN A 1 99 ? 2.136 13.757 -7.004 1.00 83.88 99 GLN A N 1
ATOM 790 C CA . GLN A 1 99 ? 3.076 14.734 -7.546 1.00 83.88 99 GLN A CA 1
ATOM 791 C C . GLN A 1 99 ? 3.330 14.413 -9.018 1.00 83.88 99 GLN A C 1
ATOM 793 O O . GLN A 1 99 ? 3.748 13.303 -9.355 1.00 83.88 99 GLN A O 1
ATOM 798 N N . HIS A 1 100 ? 3.096 15.386 -9.896 1.00 85.88 100 HIS A N 1
ATOM 799 C CA . HIS A 1 100 ? 3.444 15.273 -11.308 1.00 85.88 100 HIS A CA 1
ATOM 800 C C . HIS A 1 100 ? 4.950 15.494 -11.465 1.00 85.88 100 HIS A C 1
ATOM 802 O O . HIS A 1 100 ? 5.449 16.599 -11.259 1.00 85.88 100 HIS A O 1
ATOM 808 N N . LYS A 1 101 ? 5.687 14.436 -11.810 1.00 84.81 101 LYS A N 1
ATOM 809 C CA . LYS A 1 101 ? 7.119 14.538 -12.110 1.00 84.81 101 LYS A CA 1
ATOM 810 C C . LYS A 1 101 ? 7.283 15.181 -13.487 1.00 84.81 101 LYS A C 1
ATOM 812 O O . LYS A 1 101 ? 6.894 14.581 -14.485 1.00 84.81 101 LYS A O 1
ATOM 817 N N . GLN A 1 102 ? 7.810 16.404 -13.530 1.00 91.25 102 GLN A N 1
ATOM 818 C CA . GLN A 1 102 ? 8.089 17.096 -14.789 1.00 91.25 102 GLN A CA 1
ATOM 819 C C . GLN A 1 102 ? 9.206 16.387 -15.563 1.00 91.25 102 GLN A C 1
ATOM 821 O O . GLN A 1 102 ? 10.130 15.832 -14.965 1.00 91.25 102 GLN A O 1
ATOM 826 N N . ALA A 1 103 ? 9.116 16.422 -16.893 1.00 91.19 103 ALA A N 1
ATOM 827 C CA . ALA A 1 103 ? 10.210 15.994 -17.753 1.00 91.19 103 ALA A CA 1
ATOM 828 C C . ALA A 1 103 ? 11.420 16.924 -17.571 1.00 91.19 103 ALA A C 1
ATOM 830 O O . ALA A 1 103 ? 11.264 18.119 -17.316 1.00 91.19 103 ALA A O 1
ATOM 831 N N . LEU A 1 104 ? 12.622 16.367 -17.704 1.00 92.62 104 LEU A N 1
ATOM 832 C CA . LEU A 1 104 ? 13.859 17.139 -17.627 1.00 92.62 104 LEU A CA 1
ATOM 833 C C . LEU A 1 104 ? 13.982 18.060 -18.845 1.00 92.62 104 LEU A C 1
ATOM 835 O O . LEU A 1 104 ? 13.690 17.654 -19.970 1.00 92.62 104 LEU A O 1
ATOM 839 N N . ASN A 1 105 ? 14.452 19.286 -18.628 1.00 95.50 105 ASN A N 1
ATOM 840 C CA . ASN A 1 105 ? 14.815 20.182 -19.725 1.00 95.50 105 ASN A CA 1
ATOM 841 C C . ASN A 1 105 ? 16.193 19.807 -20.321 1.00 95.50 105 ASN A C 1
ATOM 843 O O . ASN A 1 105 ? 16.966 19.096 -19.671 1.00 95.50 105 ASN A O 1
ATOM 847 N N . PRO A 1 106 ? 16.546 20.281 -21.531 1.00 95.88 106 PRO A N 1
ATOM 848 C CA . PRO A 1 106 ? 17.814 19.928 -22.175 1.00 95.88 106 PRO A CA 1
ATOM 849 C C . PRO A 1 106 ? 19.061 20.214 -21.324 1.00 95.88 106 PRO A C 1
ATOM 851 O O . PRO A 1 106 ? 20.005 19.426 -21.333 1.00 95.88 106 PRO A O 1
ATOM 854 N N . GLN A 1 107 ? 19.064 21.295 -20.538 1.00 96.00 107 GLN A N 1
ATOM 855 C CA . GLN A 1 107 ? 20.184 21.642 -19.656 1.00 96.00 107 GLN A CA 1
ATOM 856 C C . GLN A 1 107 ? 20.326 20.639 -18.502 1.00 96.00 107 GLN A C 1
ATOM 858 O O . GLN A 1 107 ? 21.431 20.222 -18.157 1.00 96.00 107 GLN A O 1
ATOM 863 N N . GLN A 1 108 ? 19.204 20.220 -17.917 1.00 95.56 108 GLN A N 1
ATOM 864 C CA . GLN A 1 108 ? 19.157 19.197 -16.875 1.00 95.56 108 GLN A CA 1
ATOM 865 C C . GLN A 1 108 ? 19.552 17.825 -17.417 1.00 95.56 108 GLN A C 1
ATOM 867 O O . GLN A 1 108 ? 20.258 17.096 -16.726 1.00 95.56 108 GLN A O 1
ATOM 872 N N . ILE A 1 109 ? 19.145 17.494 -18.646 1.00 94.06 109 ILE A N 1
ATOM 873 C CA . ILE A 1 109 ? 19.575 16.274 -19.337 1.00 94.06 109 ILE A CA 1
ATOM 874 C C . ILE A 1 109 ? 21.094 16.290 -19.509 1.00 94.06 109 ILE A C 1
ATOM 876 O O . ILE A 1 109 ? 21.756 15.355 -19.075 1.00 94.06 109 ILE A O 1
ATOM 880 N N . GLY A 1 110 ? 21.666 17.370 -20.049 1.00 93.19 110 GLY A N 1
ATOM 881 C CA . GLY A 1 110 ? 23.118 17.490 -20.212 1.00 93.19 110 GLY A CA 1
ATOM 882 C C . GLY A 1 110 ? 23.876 17.322 -18.892 1.00 93.19 110 GLY A C 1
ATOM 883 O O . GLY A 1 110 ? 24.856 16.582 -18.831 1.00 93.19 110 GLY A O 1
ATOM 884 N N . LYS A 1 111 ? 23.377 17.934 -17.811 1.00 94.06 111 LYS A N 1
ATOM 885 C CA . LYS A 1 111 ? 23.942 17.768 -16.464 1.00 94.06 111 LYS A CA 1
ATOM 886 C C . LYS A 1 111 ? 23.817 16.334 -15.940 1.00 94.06 111 LYS A C 1
ATOM 888 O O . LYS A 1 111 ? 24.725 15.848 -15.279 1.00 94.06 111 LYS A O 1
ATOM 893 N N . LEU A 1 112 ? 22.700 15.658 -16.200 1.00 91.38 112 LEU A N 1
ATOM 894 C CA . LEU A 1 112 ? 22.506 14.267 -15.792 1.00 91.38 112 LEU A CA 1
ATOM 895 C C . LEU A 1 112 ? 23.502 13.341 -16.499 1.00 91.38 112 LEU A C 1
ATOM 897 O O . LEU A 1 112 ? 24.146 12.526 -15.844 1.00 91.38 112 LEU A O 1
ATOM 901 N N . LEU A 1 113 ? 23.657 13.500 -17.813 1.00 89.69 113 LEU A N 1
ATOM 902 C CA . LEU A 1 113 ? 24.578 12.690 -18.608 1.00 89.69 113 LEU A CA 1
ATOM 903 C C . LEU A 1 113 ? 26.033 12.932 -18.200 1.00 89.69 113 LEU A C 1
ATOM 905 O O . LEU A 1 113 ? 26.774 11.973 -18.001 1.00 89.69 113 LEU A O 1
ATOM 909 N N . SER A 1 114 ? 26.420 14.186 -17.942 1.00 89.00 114 SER A N 1
ATOM 910 C CA . SER A 1 114 ? 27.763 14.474 -17.426 1.00 89.00 114 SER A CA 1
ATOM 911 C C . SER A 1 114 ? 28.000 13.871 -16.038 1.00 89.00 114 SER A C 1
ATOM 913 O O . SER A 1 114 ? 29.122 13.471 -15.720 1.00 89.00 114 SER A O 1
ATOM 915 N N . CYS A 1 115 ? 26.960 13.768 -15.205 1.00 88.19 115 CYS A N 1
ATOM 916 C CA . CYS A 1 115 ? 27.047 13.066 -13.930 1.00 88.19 115 CYS A CA 1
ATOM 917 C C . CYS A 1 115 ? 27.240 11.555 -14.104 1.00 88.19 115 CYS A C 1
ATOM 919 O O . CYS A 1 115 ? 27.931 10.969 -13.277 1.00 88.19 115 CYS A O 1
ATOM 921 N N . PHE A 1 116 ? 26.673 10.923 -15.138 1.00 85.00 116 PHE A N 1
ATOM 922 C CA . PHE A 1 116 ? 26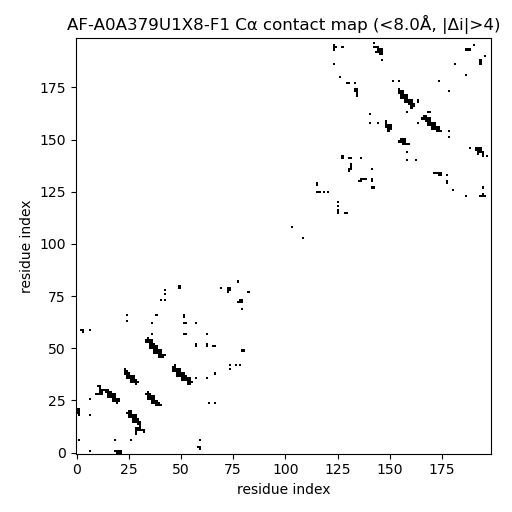.887 9.493 -15.397 1.00 85.00 116 PHE A CA 1
ATOM 923 C C . PHE A 1 116 ? 28.345 9.206 -15.760 1.00 85.00 116 PHE A C 1
ATOM 925 O O . PHE A 1 116 ? 28.945 8.316 -15.156 1.00 85.00 116 PHE A O 1
ATOM 932 N N . ASP A 1 117 ? 28.939 10.012 -16.641 1.00 81.75 117 ASP A N 1
ATOM 933 C CA . ASP A 1 117 ? 30.341 9.856 -17.061 1.00 81.75 117 ASP A CA 1
ATOM 934 C C . ASP A 1 117 ? 31.343 10.100 -15.927 1.00 81.75 117 ASP A C 1
ATOM 936 O O . ASP A 1 117 ? 32.367 9.430 -15.837 1.00 81.75 117 ASP A O 1
ATOM 940 N N . ASN A 1 118 ? 31.035 11.037 -15.027 1.00 84.56 118 ASN A N 1
ATOM 941 C CA . ASN A 1 118 ? 31.912 11.408 -13.911 1.00 84.56 118 ASN A CA 1
ATOM 942 C C . ASN A 1 118 ? 31.533 10.731 -12.585 1.00 84.56 118 ASN A C 1
ATOM 944 O O . ASN A 1 118 ? 32.027 11.110 -11.516 1.00 84.56 118 ASN A O 1
ATOM 948 N N . SER A 1 119 ? 30.621 9.761 -12.616 1.00 80.81 119 SER A N 1
ATOM 949 C CA . SER A 1 119 ? 30.190 9.078 -11.404 1.00 80.81 119 SER A CA 1
ATOM 950 C C . SER A 1 119 ? 31.295 8.156 -10.883 1.00 80.81 119 SER A C 1
ATOM 952 O O . SER A 1 119 ? 31.890 7.371 -11.616 1.00 80.81 119 SER A O 1
ATOM 954 N N . ARG A 1 120 ? 31.531 8.195 -9.567 1.00 78.44 120 ARG A N 1
ATOM 955 C CA . ARG A 1 120 ? 32.433 7.256 -8.870 1.00 78.44 120 ARG A CA 1
ATOM 956 C C . ARG A 1 120 ? 31.801 5.869 -8.656 1.00 78.44 120 ARG A C 1
ATOM 958 O O . ARG A 1 120 ? 32.264 5.114 -7.804 1.00 78.44 120 ARG A O 1
ATOM 965 N N . GLY A 1 121 ? 30.700 5.573 -9.350 1.00 76.88 121 GLY A N 1
ATOM 966 C CA . GLY A 1 121 ? 30.005 4.293 -9.273 1.00 76.88 121 GLY A CA 1
ATOM 967 C C . GLY A 1 121 ? 30.855 3.162 -9.842 1.00 76.88 121 GLY A C 1
ATOM 968 O O . GLY A 1 121 ? 31.779 3.391 -10.623 1.00 76.88 121 GLY A O 1
ATOM 969 N N . SER A 1 122 ? 30.543 1.925 -9.449 1.00 81.75 122 SER A N 1
ATOM 970 C CA . SER A 1 122 ? 31.138 0.776 -10.121 1.00 81.75 122 SER A CA 1
ATOM 971 C C . SER A 1 122 ? 30.733 0.778 -11.593 1.00 81.75 122 SER A C 1
ATOM 973 O O . SER A 1 122 ? 29.661 1.263 -11.970 1.00 81.75 122 SER A O 1
ATOM 975 N N . TYR A 1 123 ? 31.588 0.195 -12.425 1.00 76.88 123 TYR A N 1
ATOM 976 C CA . TYR A 1 123 ? 31.341 0.087 -13.855 1.00 76.88 123 TYR A CA 1
ATOM 977 C C . TYR A 1 123 ? 29.949 -0.510 -14.164 1.00 76.88 123 TYR A C 1
ATOM 979 O O . TYR A 1 123 ? 29.228 -0.000 -15.018 1.00 76.88 123 TYR A O 1
ATOM 987 N N . GLN A 1 124 ? 29.534 -1.534 -13.415 1.00 78.88 124 GLN A N 1
ATOM 988 C CA . GLN A 1 124 ? 28.237 -2.195 -13.567 1.00 78.88 124 GLN A CA 1
ATOM 989 C C . GLN A 1 124 ? 27.068 -1.235 -13.316 1.00 78.88 124 GLN A C 1
ATOM 991 O O . GLN A 1 124 ? 26.099 -1.229 -14.070 1.00 78.88 124 GLN A O 1
ATOM 996 N N . VAL A 1 125 ? 27.160 -0.397 -12.279 1.00 82.81 125 VAL A N 1
ATOM 997 C CA . VAL A 1 125 ? 26.112 0.579 -11.946 1.00 82.81 125 VAL A CA 1
ATOM 998 C C . VAL A 1 125 ? 26.022 1.646 -13.034 1.00 82.81 125 VAL A C 1
ATOM 1000 O O . VAL A 1 125 ? 24.925 1.970 -13.489 1.00 82.81 125 VAL A O 1
ATOM 1003 N N . ASN A 1 126 ? 27.165 2.130 -13.519 1.00 82.94 126 ASN A N 1
ATOM 1004 C CA . ASN A 1 126 ? 27.216 3.125 -14.589 1.00 82.94 126 ASN A CA 1
ATOM 1005 C C . ASN A 1 126 ? 26.659 2.567 -15.900 1.00 82.94 126 ASN A C 1
ATOM 1007 O O . ASN A 1 126 ? 25.838 3.216 -16.547 1.00 82.94 126 ASN A O 1
ATOM 1011 N N . TYR A 1 127 ? 27.033 1.338 -16.256 1.00 83.25 127 TYR A N 1
ATOM 1012 C CA . TYR A 1 127 ? 26.503 0.662 -17.433 1.00 83.25 127 TYR A CA 1
ATOM 1013 C C . TYR A 1 127 ? 24.988 0.428 -17.324 1.00 83.25 127 TYR A C 1
ATOM 1015 O O . TYR A 1 127 ? 24.270 0.661 -18.291 1.00 83.25 127 TYR A O 1
ATOM 1023 N N . CYS A 1 128 ? 24.468 0.072 -16.142 1.00 87.19 128 CYS A N 1
ATOM 1024 C CA . CYS A 1 128 ? 23.025 -0.071 -15.924 1.00 87.19 128 CYS A CA 1
ATOM 1025 C C . CYS A 1 128 ? 22.290 1.262 -16.122 1.00 87.19 128 CYS A C 1
ATOM 1027 O O . CYS A 1 128 ? 21.222 1.293 -16.733 1.00 87.19 128 CYS A O 1
ATOM 1029 N N . MET A 1 129 ? 22.856 2.369 -15.629 1.00 88.56 129 MET A N 1
ATOM 1030 C CA . MET A 1 129 ? 22.291 3.711 -15.817 1.00 88.56 129 MET A CA 1
ATOM 1031 C C . MET A 1 129 ? 22.243 4.107 -17.292 1.00 88.56 129 MET A C 1
ATOM 1033 O O . MET A 1 129 ? 21.210 4.582 -17.767 1.00 88.56 129 MET A O 1
ATOM 1037 N N . TRP A 1 130 ? 23.318 3.841 -18.030 1.00 87.94 130 TRP A N 1
ATOM 1038 C CA . TRP A 1 130 ? 23.377 4.077 -19.468 1.00 87.94 130 TRP A CA 1
ATOM 1039 C C . TRP A 1 130 ? 22.422 3.181 -20.260 1.00 87.94 130 TRP A C 1
ATOM 1041 O O . TRP A 1 130 ? 21.713 3.671 -21.139 1.00 87.94 130 TRP A O 1
ATOM 1051 N N . LEU A 1 131 ? 22.329 1.896 -19.910 1.00 88.88 131 LEU A N 1
ATOM 1052 C CA . LEU A 1 131 ? 21.377 0.967 -20.513 1.00 88.88 131 LEU A CA 1
ATOM 1053 C C . LEU A 1 131 ? 19.941 1.469 -20.330 1.00 88.88 131 LEU A C 1
ATOM 1055 O O . LEU A 1 131 ? 19.206 1.554 -21.313 1.00 88.88 131 LEU A O 1
ATOM 1059 N N . MET A 1 132 ? 19.558 1.869 -19.112 1.00 91.88 132 MET A N 1
ATOM 1060 C CA . MET A 1 132 ? 18.244 2.466 -18.844 1.00 91.88 132 MET A CA 1
ATOM 1061 C C . MET A 1 132 ? 18.024 3.750 -19.647 1.00 91.88 132 MET A C 1
ATOM 1063 O O . MET A 1 132 ? 16.933 3.956 -20.166 1.00 91.88 132 MET A O 1
ATOM 1067 N N . TRP A 1 133 ? 19.037 4.607 -19.783 1.00 91.38 133 TRP A N 1
ATOM 1068 C CA . TRP A 1 133 ? 18.916 5.840 -20.562 1.00 91.38 133 TRP A CA 1
ATOM 1069 C C . TRP A 1 133 ? 18.650 5.570 -22.048 1.00 91.38 133 TRP A C 1
ATOM 1071 O O . TRP A 1 133 ? 17.779 6.195 -22.647 1.00 91.38 133 TRP A O 1
ATOM 1081 N N . TRP A 1 134 ? 19.375 4.621 -22.640 1.00 90.81 134 TRP A N 1
ATOM 1082 C CA . TRP A 1 134 ? 19.258 4.297 -24.062 1.00 90.81 134 TRP A CA 1
ATOM 1083 C C . TRP A 1 134 ? 18.001 3.508 -24.416 1.00 90.81 134 TRP A C 1
ATOM 1085 O O . TRP A 1 134 ? 17.457 3.685 -25.502 1.00 90.81 134 TRP A O 1
ATOM 1095 N N . THR A 1 135 ? 17.559 2.630 -23.520 1.00 91.31 135 THR A N 1
ATOM 1096 C CA . THR A 1 135 ? 16.429 1.722 -23.773 1.00 91.31 135 THR A CA 1
ATOM 1097 C C . THR A 1 135 ? 15.121 2.198 -23.156 1.00 91.31 135 THR A C 1
ATOM 1099 O O . THR A 1 135 ? 14.061 1.671 -23.481 1.00 91.31 135 THR A O 1
ATOM 1102 N N . LEU A 1 136 ? 15.190 3.174 -22.246 1.00 91.75 136 LEU A N 1
ATOM 1103 C CA . LEU A 1 136 ? 14.091 3.587 -21.371 1.00 91.75 136 LEU A CA 1
ATOM 1104 C C . LEU A 1 136 ? 13.516 2.433 -20.532 1.00 91.75 136 LEU A C 1
ATOM 1106 O O . LEU A 1 136 ? 12.389 2.527 -20.036 1.00 91.75 136 LEU A O 1
ATOM 1110 N N . ALA A 1 137 ? 14.294 1.362 -20.346 1.00 91.56 137 ALA A N 1
ATOM 1111 C CA . ALA A 1 137 ? 13.923 0.251 -19.489 1.00 91.56 137 ALA A CA 1
ATOM 1112 C C . ALA A 1 137 ? 13.788 0.711 -18.036 1.00 91.56 137 ALA A C 1
ATOM 1114 O O . ALA A 1 137 ? 14.506 1.591 -17.545 1.00 91.56 137 ALA A O 1
ATOM 1115 N N . ARG A 1 138 ? 12.849 0.095 -17.321 1.00 90.94 138 ARG A N 1
ATOM 1116 C CA . ARG A 1 138 ? 12.649 0.365 -15.898 1.00 90.94 138 ARG A CA 1
ATOM 1117 C C . ARG A 1 138 ? 13.859 -0.117 -15.095 1.00 90.94 138 ARG A C 1
ATOM 1119 O O . ARG A 1 138 ? 14.488 -1.101 -15.478 1.00 90.94 138 ARG A O 1
ATOM 1126 N N . PRO A 1 139 ? 14.108 0.465 -13.908 1.00 90.69 139 PRO A N 1
ATOM 1127 C CA . PRO A 1 139 ? 15.169 -0.005 -13.024 1.00 90.69 139 PRO A CA 1
ATOM 1128 C C . PRO A 1 139 ? 15.138 -1.515 -12.776 1.00 90.69 139 PRO A C 1
ATOM 1130 O O . PRO A 1 139 ? 16.143 -2.171 -12.997 1.00 90.69 139 PRO A O 1
ATOM 1133 N N . ALA A 1 140 ? 13.975 -2.082 -12.433 1.00 88.50 140 ALA A N 1
ATOM 1134 C CA . ALA A 1 140 ? 13.843 -3.522 -12.189 1.00 88.50 140 ALA A CA 1
ATOM 1135 C C . ALA A 1 140 ? 14.057 -4.388 -13.447 1.00 88.50 140 ALA A C 1
ATOM 1137 O O . ALA A 1 140 ? 14.514 -5.522 -13.350 1.00 88.50 140 ALA A O 1
ATOM 1138 N N . GLU A 1 141 ? 13.744 -3.860 -14.634 1.00 91.19 141 GLU A N 1
ATOM 1139 C CA . GLU A 1 141 ? 13.988 -4.558 -15.900 1.00 91.19 141 GLU A CA 1
ATOM 1140 C C . GLU A 1 141 ? 15.498 -4.652 -16.155 1.00 91.19 141 GLU A C 1
ATOM 1142 O O . GLU A 1 141 ? 16.009 -5.743 -16.402 1.00 91.19 141 GLU A O 1
ATOM 1147 N N . ALA A 1 142 ? 16.214 -3.532 -16.006 1.00 90.00 142 ALA A N 1
ATOM 1148 C CA . ALA A 1 142 ? 17.649 -3.447 -16.258 1.00 90.00 142 ALA A CA 1
ATOM 1149 C C . ALA A 1 142 ? 18.499 -4.159 -15.195 1.00 90.00 142 ALA A C 1
ATOM 1151 O O . ALA A 1 142 ? 19.409 -4.900 -15.551 1.00 90.00 142 ALA A O 1
ATOM 1152 N N . THR A 1 143 ? 18.212 -3.983 -13.901 1.00 88.19 143 THR A N 1
ATOM 1153 C CA . THR A 1 143 ? 19.053 -4.543 -12.824 1.00 88.19 143 THR A CA 1
ATOM 1154 C C . THR A 1 143 ? 18.987 -6.062 -12.724 1.00 88.19 143 THR A C 1
ATOM 1156 O O . THR A 1 143 ? 19.935 -6.680 -12.256 1.00 88.19 143 THR A O 1
ATOM 1159 N N . GLU A 1 144 ? 17.868 -6.661 -13.127 1.00 88.19 144 GLU A N 1
ATOM 1160 C CA . GLU A 1 144 ? 17.659 -8.114 -13.098 1.00 88.19 144 GLU A CA 1
ATOM 1161 C C . GLU A 1 144 ? 17.849 -8.761 -14.480 1.00 88.19 144 GLU A C 1
ATOM 1163 O O . GLU A 1 144 ? 17.473 -9.913 -14.668 1.00 88.19 144 GLU A O 1
ATOM 1168 N N . ALA A 1 145 ? 18.380 -8.024 -15.461 1.00 89.19 145 ALA A N 1
ATOM 1169 C CA . ALA A 1 145 ? 18.654 -8.571 -16.783 1.00 89.19 145 ALA A CA 1
ATOM 1170 C C . ALA A 1 145 ? 19.675 -9.716 -16.703 1.00 89.19 145 ALA A C 1
ATOM 1172 O O . ALA A 1 145 ? 20.616 -9.658 -15.908 1.00 89.19 145 ALA A O 1
ATOM 1173 N N . GLU A 1 146 ? 19.510 -10.729 -17.549 1.00 87.94 146 GLU A N 1
ATOM 1174 C CA . GLU A 1 146 ? 20.434 -11.862 -17.683 1.00 87.94 146 GLU A CA 1
ATOM 1175 C C . GLU A 1 146 ? 21.143 -11.813 -19.035 1.00 87.94 146 GLU A C 1
ATOM 1177 O O . GLU A 1 146 ? 20.600 -11.299 -20.009 1.00 87.94 146 GLU A O 1
ATOM 1182 N N . TRP A 1 147 ? 22.356 -12.363 -19.133 1.00 85.75 147 TRP A N 1
ATOM 1183 C CA . TRP A 1 147 ? 23.098 -12.343 -20.403 1.00 85.75 147 TRP A CA 1
ATOM 1184 C C . TRP A 1 147 ? 22.394 -13.086 -21.537 1.00 85.75 147 TRP A C 1
ATOM 1186 O O . TRP A 1 147 ? 22.523 -12.700 -22.694 1.00 85.75 147 TRP A O 1
ATOM 1196 N N . THR A 1 148 ? 21.635 -14.124 -21.198 1.00 89.56 148 THR A N 1
ATOM 1197 C CA . THR A 1 148 ? 20.819 -14.921 -22.123 1.00 89.56 148 THR A CA 1
ATOM 1198 C C . THR A 1 148 ? 19.710 -14.108 -22.792 1.00 89.56 148 THR A C 1
ATOM 1200 O O . THR A 1 148 ? 19.220 -14.508 -23.843 1.00 89.56 148 THR A O 1
ATOM 1203 N N . GLU A 1 149 ? 19.329 -12.964 -22.218 1.00 90.62 149 GLU A N 1
ATOM 1204 C CA . GLU A 1 149 ? 18.312 -12.067 -22.769 1.00 90.62 149 GLU A CA 1
ATOM 1205 C C . GLU A 1 149 ? 18.862 -11.166 -23.888 1.00 90.62 149 GLU A C 1
ATOM 1207 O O . GLU A 1 149 ? 18.076 -10.559 -24.618 1.00 90.62 149 GLU A O 1
ATOM 1212 N N . PHE A 1 150 ? 20.188 -11.045 -24.028 1.00 89.06 150 PHE A N 1
ATOM 1213 C CA . PHE A 1 150 ? 20.831 -10.155 -24.997 1.00 89.06 150 PHE A CA 1
ATOM 1214 C C . PHE A 1 150 ? 21.312 -10.921 -26.233 1.00 89.06 150 PHE A C 1
ATOM 1216 O O . PHE A 1 150 ? 22.282 -11.675 -26.185 1.00 89.06 150 PHE A O 1
ATOM 1223 N N . ASP A 1 151 ? 20.688 -10.644 -27.374 1.00 88.94 151 ASP A N 1
ATOM 1224 C CA . ASP A 1 151 ? 21.175 -11.038 -28.691 1.00 88.94 151 ASP A CA 1
ATOM 1225 C C . ASP A 1 151 ? 21.949 -9.874 -29.318 1.00 88.94 151 ASP A C 1
ATOM 1227 O O . ASP A 1 151 ? 21.390 -8.962 -29.932 1.00 88.94 151 ASP A O 1
ATOM 1231 N N . LEU A 1 152 ? 23.269 -9.898 -29.147 1.00 83.38 152 LEU A N 1
ATOM 1232 C CA . LEU A 1 152 ? 24.147 -8.839 -29.647 1.00 83.38 152 LEU A CA 1
ATOM 1233 C C . LEU A 1 152 ? 24.344 -8.879 -31.161 1.00 83.38 152 LEU A C 1
ATOM 1235 O O . LEU A 1 152 ? 24.695 -7.853 -31.736 1.00 83.38 152 LEU A O 1
ATOM 1239 N N . ASN A 1 153 ? 24.089 -10.018 -31.810 1.00 85.50 153 ASN A N 1
ATOM 1240 C CA . ASN A 1 153 ? 24.200 -10.130 -33.263 1.00 85.50 153 ASN A CA 1
ATOM 1241 C C . ASN A 1 153 ? 23.041 -9.402 -33.944 1.00 85.50 153 ASN A C 1
ATOM 1243 O O . ASN A 1 153 ? 23.245 -8.691 -34.924 1.00 85.50 153 ASN A O 1
ATOM 1247 N N . ASN A 1 154 ? 21.835 -9.549 -33.391 1.00 88.38 154 ASN A N 1
ATOM 1248 C CA . ASN A 1 154 ? 20.637 -8.877 -33.892 1.00 88.38 154 ASN A CA 1
ATOM 1249 C C . ASN A 1 154 ? 20.356 -7.536 -33.201 1.00 88.38 154 ASN A C 1
ATOM 1251 O O . ASN A 1 154 ? 19.388 -6.863 -33.549 1.00 88.38 154 ASN A O 1
ATOM 1255 N N . ALA A 1 155 ? 21.200 -7.134 -32.245 1.00 90.62 155 ALA A N 1
ATOM 1256 C CA . ALA A 1 155 ? 21.028 -5.930 -31.441 1.00 90.62 155 ALA A CA 1
ATOM 1257 C C . ALA A 1 155 ? 19.679 -5.884 -30.703 1.00 90.62 155 ALA A C 1
ATOM 1259 O O . ALA A 1 155 ? 18.993 -4.860 -30.699 1.00 90.62 155 ALA A O 1
ATOM 1260 N N . LEU A 1 156 ? 19.294 -6.990 -30.066 1.00 92.31 156 LEU A N 1
ATOM 1261 C CA . LEU A 1 156 ? 18.032 -7.120 -29.341 1.00 92.31 156 LEU A CA 1
ATOM 1262 C C . LEU A 1 156 ? 18.270 -7.511 -27.884 1.00 92.31 156 LEU A C 1
ATOM 1264 O O . LEU A 1 156 ? 19.116 -8.343 -27.573 1.00 92.31 156 LEU A O 1
ATOM 1268 N N . TRP A 1 157 ? 17.471 -6.941 -26.991 1.00 93.88 157 TRP A N 1
ATOM 1269 C CA . TRP A 1 157 ? 17.316 -7.401 -25.617 1.00 93.88 157 TRP A CA 1
ATOM 1270 C C . TRP A 1 157 ? 15.870 -7.840 -25.402 1.00 93.88 157 TRP A C 1
ATOM 1272 O O . TRP A 1 157 ? 14.946 -7.047 -25.572 1.00 93.88 157 TRP A O 1
ATOM 1282 N N . THR A 1 158 ? 15.669 -9.112 -25.064 1.00 94.81 158 THR A N 1
ATOM 1283 C CA . THR A 1 158 ? 14.340 -9.715 -24.915 1.00 94.81 158 THR A CA 1
ATOM 1284 C C . THR A 1 158 ? 14.075 -10.066 -23.461 1.00 94.81 158 THR A C 1
ATOM 1286 O O . THR A 1 158 ? 14.635 -11.021 -22.933 1.00 94.81 158 THR A O 1
ATOM 1289 N N . ILE A 1 159 ? 13.177 -9.319 -22.819 1.00 92.81 159 ILE A N 1
ATOM 1290 C CA . ILE A 1 159 ? 12.758 -9.577 -21.440 1.00 92.81 159 ILE A CA 1
ATOM 1291 C C . ILE A 1 159 ? 11.672 -10.668 -21.443 1.00 92.81 159 ILE A C 1
ATOM 1293 O O . ILE A 1 159 ? 10.610 -10.463 -22.052 1.00 92.81 159 ILE A O 1
ATOM 1297 N N . PRO A 1 160 ? 11.874 -11.800 -20.741 1.00 93.12 160 PRO A N 1
ATOM 1298 C CA . PRO A 1 160 ? 10.923 -12.904 -20.713 1.00 93.12 160 PRO A CA 1
ATOM 1299 C C . PRO A 1 160 ? 9.560 -12.513 -20.136 1.00 93.12 160 PRO A C 1
ATOM 1301 O O . PRO A 1 160 ? 9.455 -11.765 -19.160 1.00 93.12 160 PRO A O 1
ATOM 1304 N N . ALA A 1 161 ? 8.496 -13.128 -20.660 1.00 92.44 161 ALA A N 1
ATOM 1305 C CA . ALA A 1 161 ? 7.124 -12.918 -20.192 1.00 92.44 161 ALA A CA 1
ATOM 1306 C C . ALA A 1 161 ? 6.944 -13.164 -18.681 1.00 92.44 161 ALA A C 1
ATOM 1308 O O . ALA A 1 161 ? 6.107 -12.516 -18.051 1.00 92.44 161 ALA A O 1
ATOM 1309 N N . ALA A 1 162 ? 7.741 -14.064 -18.093 1.00 89.75 162 ALA A N 1
ATOM 1310 C CA . ALA A 1 162 ? 7.718 -14.376 -16.664 1.00 89.75 162 ALA A C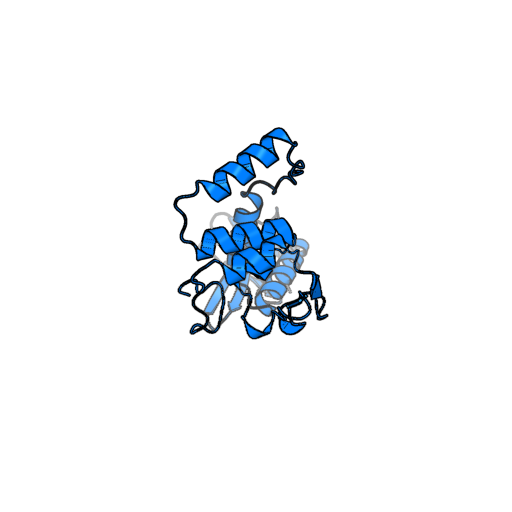A 1
ATOM 1311 C C . ALA A 1 162 ? 8.085 -13.174 -15.772 1.00 89.75 162 ALA A C 1
ATOM 1313 O O . ALA A 1 162 ? 7.556 -13.057 -14.667 1.00 89.75 162 ALA A O 1
ATOM 1314 N N . ARG A 1 163 ? 8.937 -12.260 -16.261 1.00 87.00 163 ARG A N 1
ATOM 1315 C CA . ARG A 1 163 ? 9.336 -11.029 -15.553 1.00 87.00 163 ARG A CA 1
ATOM 1316 C C . ARG A 1 163 ? 8.396 -9.851 -15.835 1.00 87.00 163 ARG A C 1
ATOM 1318 O O . ARG A 1 163 ? 8.479 -8.815 -15.179 1.00 87.00 163 ARG A O 1
ATOM 1325 N N . MET A 1 164 ? 7.453 -10.003 -16.769 1.00 88.69 164 MET A N 1
ATOM 1326 C CA . MET A 1 164 ? 6.576 -8.924 -17.219 1.00 88.69 164 MET A CA 1
ATOM 1327 C C . MET A 1 164 ? 5.172 -9.013 -16.615 1.00 88.69 164 MET A C 1
ATOM 1329 O O . MET A 1 164 ? 4.474 -10.021 -16.725 1.00 88.69 164 MET A O 1
ATOM 1333 N N . LYS A 1 165 ? 4.670 -7.888 -16.087 1.00 79.75 165 LYS A N 1
ATOM 1334 C CA . LYS A 1 165 ? 3.299 -7.783 -15.543 1.00 79.75 165 LYS A CA 1
ATOM 1335 C C . LYS A 1 165 ? 2.216 -8.175 -16.559 1.00 79.75 165 LYS A C 1
ATOM 1337 O O . LYS A 1 165 ? 1.191 -8.734 -16.183 1.00 79.75 165 LYS A O 1
ATOM 1342 N N . ALA A 1 166 ? 2.442 -7.876 -17.838 1.00 83.00 166 ALA A N 1
ATOM 1343 C CA . ALA A 1 166 ? 1.518 -8.185 -18.929 1.00 83.00 166 ALA A CA 1
ATOM 1344 C C . ALA A 1 166 ? 1.640 -9.627 -19.459 1.00 83.00 166 ALA A C 1
ATOM 1346 O O . ALA A 1 166 ? 0.926 -9.966 -20.402 1.00 83.00 166 ALA A O 1
ATOM 1347 N N . ARG A 1 167 ? 2.536 -10.449 -18.883 1.00 87.19 167 ARG A N 1
ATOM 1348 C CA . ARG A 1 167 ? 2.823 -11.836 -19.292 1.00 87.19 167 ARG A CA 1
ATOM 1349 C C . ARG A 1 167 ? 3.081 -11.991 -20.794 1.00 87.19 167 ARG A C 1
ATOM 1351 O O . ARG A 1 167 ? 2.678 -12.972 -21.407 1.00 87.19 167 ARG A O 1
ATOM 1358 N N . ARG A 1 168 ? 3.731 -10.991 -21.384 1.00 87.88 168 ARG A N 1
ATOM 1359 C CA . ARG A 1 168 ? 4.186 -10.977 -22.773 1.00 87.88 168 ARG A CA 1
ATOM 1360 C C . ARG A 1 168 ? 5.645 -10.579 -22.787 1.00 87.88 168 ARG A C 1
ATOM 1362 O O . ARG A 1 168 ? 6.051 -9.756 -21.967 1.00 87.88 168 ARG A O 1
ATOM 1369 N N . GLU A 1 169 ? 6.395 -11.184 -23.692 1.00 91.06 169 GLU A N 1
ATOM 1370 C CA . GLU A 1 169 ? 7.789 -10.830 -23.912 1.00 91.06 169 GLU A CA 1
ATOM 1371 C C . GLU A 1 169 ? 7.893 -9.379 -24.367 1.00 91.06 169 GLU A C 1
ATOM 1373 O O . GLU A 1 169 ? 7.015 -8.858 -25.066 1.00 91.06 169 GLU A O 1
ATOM 1378 N N . HIS A 1 170 ? 8.961 -8.722 -23.936 1.00 92.75 170 HIS A N 1
ATOM 1379 C CA . HIS A 1 170 ? 9.251 -7.358 -24.329 1.00 92.75 170 HIS A CA 1
ATOM 1380 C C . HIS A 1 170 ? 10.598 -7.315 -25.031 1.00 92.75 170 HIS A C 1
ATOM 1382 O O . HIS A 1 170 ? 11.632 -7.543 -24.412 1.00 92.75 170 HIS A O 1
ATOM 1388 N N . VAL A 1 171 ? 10.557 -7.042 -26.332 1.00 93.56 171 VAL A N 1
ATOM 1389 C CA . VAL A 1 171 ? 11.747 -6.924 -27.172 1.00 93.56 171 VAL A CA 1
ATOM 1390 C C . VAL A 1 171 ? 12.135 -5.454 -27.265 1.00 93.56 171 VAL A C 1
ATOM 1392 O O . VAL A 1 171 ? 11.332 -4.614 -27.676 1.00 93.56 171 VAL A O 1
ATOM 1395 N N . ILE A 1 172 ? 13.370 -5.160 -26.880 1.00 93.00 172 ILE A N 1
ATOM 1396 C CA . ILE A 1 172 ? 13.961 -3.829 -26.830 1.00 93.00 172 ILE A CA 1
ATOM 1397 C C . ILE A 1 172 ? 15.128 -3.788 -27.827 1.00 93.00 172 ILE A C 1
ATOM 1399 O O . ILE A 1 172 ? 16.092 -4.540 -27.667 1.00 93.00 172 ILE A O 1
ATOM 1403 N N . PRO A 1 173 ? 15.090 -2.910 -28.842 1.00 93.06 173 PRO A N 1
ATOM 1404 C CA . PRO A 1 173 ? 16.236 -2.685 -29.715 1.00 93.06 173 PRO A CA 1
ATOM 1405 C C . PRO A 1 173 ? 17.405 -2.052 -28.950 1.00 93.06 173 PRO A C 1
ATOM 1407 O O . PRO A 1 173 ? 17.229 -1.074 -28.223 1.00 93.06 173 PRO A O 1
ATOM 1410 N N . LEU A 1 174 ? 18.609 -2.583 -29.143 1.00 90.00 174 LEU A N 1
ATOM 1411 C CA . LEU A 1 174 ? 19.837 -2.078 -28.539 1.00 90.00 174 LEU A CA 1
ATOM 1412 C C . LEU A 1 174 ? 20.517 -1.091 -29.494 1.00 90.00 174 LEU A C 1
ATOM 1414 O O . LEU A 1 174 ? 21.047 -1.505 -30.529 1.00 90.00 174 LEU A O 1
ATOM 1418 N N . PRO A 1 175 ? 20.559 0.212 -29.170 1.00 86.31 175 PRO A N 1
ATOM 1419 C CA . PRO A 1 175 ? 21.236 1.182 -30.018 1.00 86.31 175 PRO A CA 1
ATOM 1420 C C . PRO A 1 175 ? 22.745 0.923 -30.057 1.00 86.31 175 PRO A C 1
ATOM 1422 O O . PRO A 1 175 ? 23.324 0.351 -29.132 1.00 86.31 175 PRO A O 1
ATOM 1425 N N . PHE A 1 176 ? 23.402 1.407 -31.109 1.00 80.31 176 PHE A N 1
ATOM 1426 C CA . PHE A 1 176 ? 24.837 1.206 -31.341 1.00 80.31 176 PHE A CA 1
ATOM 1427 C C . PHE A 1 176 ? 25.716 1.610 -30.141 1.00 80.31 176 PHE A C 1
ATOM 1429 O O . PHE A 1 176 ? 26.661 0.907 -29.789 1.00 80.31 176 PHE A O 1
ATOM 1436 N N . SER A 1 177 ? 25.363 2.695 -29.443 1.00 76.25 177 SER A N 1
ATOM 1437 C CA . SER A 1 177 ? 26.051 3.130 -28.218 1.00 76.25 177 SER A CA 1
ATOM 1438 C C . SER A 1 177 ? 26.026 2.071 -27.111 1.00 76.25 177 SER A C 1
ATOM 1440 O O . SER A 1 177 ? 27.027 1.885 -26.422 1.00 76.25 177 SER A O 1
ATOM 1442 N N . CYS A 1 178 ? 24.916 1.338 -26.977 1.00 76.94 178 CYS A N 1
ATOM 1443 C CA . CYS A 1 178 ? 24.784 0.247 -26.016 1.00 76.94 178 CYS A CA 1
ATOM 1444 C C . CYS A 1 178 ? 25.680 -0.936 -26.393 1.00 76.94 178 CYS A C 1
ATOM 1446 O O . CYS A 1 178 ? 26.390 -1.461 -25.541 1.00 76.94 178 C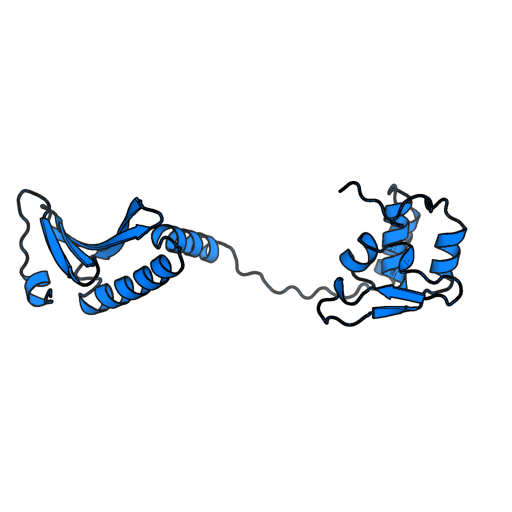YS A O 1
ATOM 1448 N N . GLN A 1 179 ? 25.714 -1.303 -27.674 1.00 72.69 179 GLN A N 1
ATOM 1449 C CA . GLN A 1 179 ? 26.551 -2.400 -28.170 1.00 72.69 179 GLN A CA 1
ATOM 1450 C C . GLN A 1 179 ? 28.043 -2.119 -27.945 1.00 72.69 179 GLN A C 1
ATOM 1452 O O . GLN A 1 179 ? 28.770 -2.970 -27.435 1.00 72.69 179 GLN A O 1
ATOM 1457 N N . ASN A 1 180 ? 28.496 -0.897 -28.243 1.00 68.81 180 ASN A N 1
ATOM 1458 C CA . ASN A 1 180 ? 29.881 -0.494 -27.992 1.00 68.81 180 ASN A CA 1
ATOM 1459 C C . ASN A 1 180 ? 30.210 -0.519 -26.503 1.00 68.81 180 ASN A C 1
ATOM 1461 O O . ASN A 1 180 ? 31.226 -1.087 -26.107 1.00 68.81 180 ASN A O 1
ATOM 1465 N N . ALA A 1 181 ? 29.318 0.014 -25.667 1.00 66.62 181 ALA A N 1
ATOM 1466 C CA . ALA A 1 181 ? 29.495 -0.012 -24.225 1.00 66.62 181 ALA A CA 1
ATOM 1467 C C . ALA A 1 181 ? 29.581 -1.437 -23.661 1.00 66.62 181 ALA A C 1
ATOM 1469 O O . ALA A 1 181 ? 30.238 -1.602 -22.648 1.00 66.62 181 ALA A O 1
ATOM 1470 N N . GLN A 1 182 ? 29.002 -2.461 -24.299 1.00 63.84 182 GLN A N 1
ATOM 1471 C CA . GLN A 1 182 ? 29.149 -3.871 -23.896 1.00 63.84 182 GLN A CA 1
ATOM 1472 C C . GLN A 1 182 ? 30.443 -4.545 -24.375 1.00 63.84 182 GLN A C 1
ATOM 1474 O O . GLN A 1 182 ? 30.861 -5.549 -23.796 1.00 63.84 182 GLN A O 1
ATOM 1479 N N . ASN A 1 183 ? 31.053 -4.030 -25.445 1.00 60.16 183 ASN A N 1
ATOM 1480 C CA . ASN A 1 183 ? 32.272 -4.583 -26.042 1.00 60.16 183 ASN A CA 1
ATOM 1481 C C . ASN A 1 183 ? 33.545 -3.929 -25.488 1.00 60.16 183 ASN A C 1
ATOM 1483 O O . ASN A 1 183 ? 34.574 -4.586 -25.369 1.00 60.16 183 ASN A O 1
ATOM 1487 N N . THR A 1 184 ? 33.490 -2.640 -25.143 1.00 51.16 184 THR A N 1
ATOM 1488 C CA . THR A 1 184 ? 34.640 -1.870 -24.631 1.00 51.16 184 THR A CA 1
ATOM 1489 C C . THR A 1 184 ? 34.918 -2.131 -23.152 1.00 51.16 184 THR A C 1
ATOM 1491 O O . THR A 1 184 ? 35.964 -1.769 -22.621 1.00 51.16 184 THR A O 1
ATOM 1494 N N . THR A 1 185 ? 33.978 -2.744 -22.456 1.00 53.22 185 THR A N 1
ATOM 1495 C CA . THR A 1 185 ? 33.991 -2.820 -21.007 1.00 53.22 185 THR A CA 1
ATOM 1496 C C . THR A 1 185 ? 34.293 -4.237 -20.563 1.00 53.22 185 THR A C 1
ATOM 1498 O O . THR A 1 185 ? 33.807 -5.208 -21.138 1.00 53.22 185 THR A O 1
ATOM 1501 N N . GLY A 1 186 ? 35.104 -4.371 -19.514 1.00 53.53 186 GLY A N 1
ATOM 1502 C CA . GLY A 1 186 ? 35.390 -5.645 -18.855 1.00 53.53 186 GLY A CA 1
ATOM 1503 C C . GLY A 1 186 ? 34.171 -6.200 -18.116 1.00 53.53 186 GLY A C 1
ATOM 1504 O O . GLY A 1 186 ? 34.268 -6.527 -16.933 1.00 53.53 186 GLY A O 1
ATOM 1505 N N . VAL A 1 187 ? 33.002 -6.255 -18.768 1.00 60.34 187 VAL A N 1
ATOM 1506 C CA . VAL A 1 187 ? 31.815 -6.888 -18.209 1.00 60.34 187 VAL A CA 1
ATOM 1507 C C . VAL A 1 187 ? 32.147 -8.350 -18.007 1.00 60.34 187 VAL A C 1
ATOM 1509 O O . VAL A 1 187 ? 32.558 -9.053 -18.931 1.00 60.34 187 VAL A O 1
ATOM 1512 N N . ASN A 1 188 ? 31.995 -8.803 -16.770 1.00 62.59 188 ASN A N 1
ATOM 1513 C CA . ASN A 1 188 ? 32.289 -10.172 -16.418 1.00 62.59 188 ASN A CA 1
ATOM 1514 C C . ASN A 1 188 ? 31.239 -11.113 -17.035 1.00 62.59 188 ASN A C 1
ATOM 1516 O O . ASN A 1 188 ? 30.226 -11.432 -16.409 1.00 62.59 188 ASN A O 1
ATOM 1520 N N . ARG A 1 189 ? 31.504 -11.583 -18.258 1.00 63.78 189 ARG A N 1
ATOM 1521 C CA . ARG A 1 189 ? 30.690 -12.595 -18.951 1.00 63.78 189 ARG A CA 1
ATOM 1522 C C . ARG A 1 189 ? 30.776 -13.987 -18.310 1.00 63.78 189 ARG A C 1
ATOM 1524 O O . ARG A 1 189 ? 30.048 -14.875 -18.727 1.00 63.78 189 ARG A O 1
ATOM 1531 N N . ALA A 1 190 ? 31.636 -14.190 -17.304 1.00 61.22 190 ALA A N 1
ATOM 1532 C CA . ALA A 1 190 ? 31.662 -15.428 -16.523 1.00 61.22 190 ALA A CA 1
ATOM 1533 C C . ALA A 1 190 ? 30.563 -15.473 -15.443 1.00 61.22 190 ALA A C 1
ATOM 1535 O O . ALA A 1 190 ? 30.297 -16.532 -14.881 1.00 61.22 190 ALA A O 1
ATOM 1536 N N . SER A 1 191 ? 29.918 -14.340 -15.143 1.00 64.88 191 SER A N 1
ATOM 1537 C CA . SER A 1 191 ? 28.728 -14.296 -14.285 1.00 64.88 191 SER A CA 1
ATOM 1538 C C . SER A 1 191 ? 27.452 -14.464 -15.112 1.00 64.88 191 SER A C 1
ATOM 1540 O O . SER A 1 191 ? 27.415 -14.051 -16.265 1.00 64.88 191 SER A O 1
ATOM 1542 N N . ALA A 1 192 ? 26.399 -15.052 -14.533 1.00 67.81 192 ALA A N 1
ATOM 1543 C CA . ALA A 1 192 ? 25.129 -15.291 -15.234 1.00 67.81 192 ALA A CA 1
ATOM 1544 C C . ALA A 1 192 ? 24.373 -13.995 -15.605 1.00 67.81 192 ALA A C 1
ATOM 1546 O O . ALA A 1 192 ? 23.579 -13.990 -16.544 1.00 67.81 192 ALA A O 1
ATOM 1547 N N . ALA A 1 193 ? 24.648 -12.888 -14.905 1.00 71.75 193 ALA A N 1
ATOM 1548 C CA . ALA A 1 193 ? 23.989 -11.603 -15.112 1.00 71.75 193 ALA A CA 1
ATOM 1549 C C . ALA A 1 193 ? 25.005 -10.478 -15.395 1.00 71.75 193 ALA A C 1
ATOM 1551 O O . ALA A 1 193 ? 26.048 -10.437 -14.742 1.00 71.75 193 ALA A O 1
ATOM 1552 N N 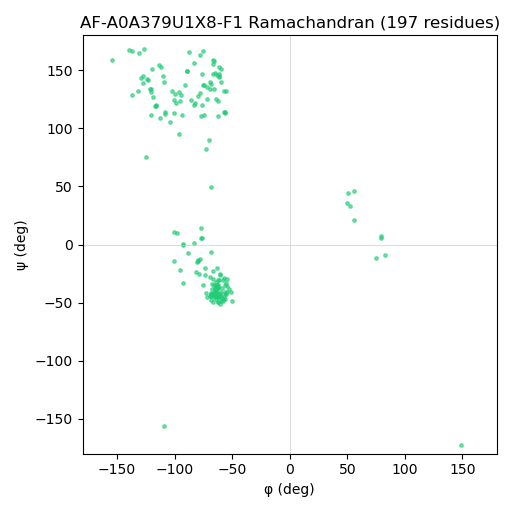. PRO A 1 194 ? 24.707 -9.520 -16.295 1.00 69.94 194 PRO A N 1
ATOM 1553 C CA . PRO A 1 194 ? 25.530 -8.328 -16.528 1.00 69.94 194 PRO A CA 1
ATOM 1554 C C . PRO A 1 194 ? 25.687 -7.431 -15.292 1.00 69.94 194 PRO A C 1
ATOM 1556 O O . PRO A 1 194 ? 26.689 -6.723 -15.165 1.00 69.94 194 PRO A O 1
ATOM 1559 N N . PHE A 1 195 ? 24.725 -7.476 -14.364 1.00 76.62 195 PHE A N 1
ATOM 1560 C CA . PHE A 1 195 ? 24.697 -6.656 -13.153 1.00 76.62 195 PHE A CA 1
ATOM 1561 C C . PHE A 1 195 ? 24.587 -7.532 -11.898 1.00 76.62 195 PHE A C 1
ATOM 1563 O O . PHE A 1 195 ? 23.520 -7.610 -11.289 1.00 76.62 195 PHE A O 1
ATOM 1570 N N . PRO A 1 196 ? 25.667 -8.209 -11.472 1.00 58.69 196 PRO A N 1
ATOM 1571 C CA . PRO A 1 196 ? 25.648 -8.982 -10.241 1.00 58.69 196 PRO A CA 1
ATOM 1572 C C . PRO A 1 196 ? 25.659 -8.021 -9.044 1.00 58.69 196 PRO A C 1
ATOM 1574 O O . PRO A 1 196 ? 26.703 -7.724 -8.465 1.00 58.69 196 PRO A O 1
ATOM 1577 N N . GLY A 1 197 ? 24.493 -7.494 -8.674 1.00 57.69 197 GLY A N 1
ATOM 1578 C CA . GLY A 1 197 ? 24.283 -7.002 -7.320 1.00 57.69 197 GLY A CA 1
ATOM 1579 C C . GLY A 1 197 ? 24.399 -8.200 -6.386 1.00 57.69 197 GLY A C 1
ATOM 1580 O O . GLY A 1 197 ? 23.733 -9.210 -6.619 1.00 57.69 197 GLY A O 1
ATOM 1581 N N . GLN A 1 198 ? 25.265 -8.137 -5.371 1.00 46.47 198 GLN A N 1
ATOM 1582 C CA . GLN A 1 198 ? 25.190 -9.122 -4.294 1.00 46.47 198 GLN A CA 1
ATOM 1583 C C . GLN A 1 198 ? 23.769 -9.052 -3.723 1.00 46.47 198 GLN A C 1
ATOM 1585 O O . GLN A 1 198 ? 23.358 -7.999 -3.237 1.00 46.47 198 GLN A O 1
ATOM 1590 N N . ARG A 1 199 ? 23.006 -10.130 -3.923 1.00 43.59 199 ARG A N 1
ATOM 1591 C CA . ARG A 1 199 ? 21.676 -10.309 -3.337 1.00 43.59 199 ARG A CA 1
ATOM 1592 C C . ARG A 1 199 ? 21.771 -10.356 -1.820 1.00 43.59 199 ARG A C 1
ATOM 1594 O O . ARG A 1 199 ? 22.761 -10.938 -1.324 1.00 43.59 199 ARG A O 1
#

Mean predicted aligned error: 11.61 Å

Secondary structure (DSSP, 8-state):
---HHHHHH----SS-EEEE-STTEEEEE-TTS-EEEEEEEEETTEEEEEEEEEETTS-HHHHHHHHHHHHHHHHTT--HHHHHHHHHHHHHSPP------PPPPHHHHHHHHHHHHT--S-HHHHHHHHHHHHH---HHHHHT--GGGEETTTTEEEE-GGG-TTSS-EEEE--HHHHHHHHSS---TTSSSSS----

Foldseek 3Di:
DDDQVCVVPDDADPAWDWADDPQQWIWIQHNVRWIWIKRWDDAPNDIDIDTQGTPPVQGPVNSVVSNVVQVVCRVVRHHPVVVVVVVVVVVPDPDPDDDDDDDDDPVRVVVVVVCLVVPPDPLLVSLLVVQCVQQVDDSVQSQPAWPVQDDLVQQWGWRALVSDPVSDIDITHHDPVNSVSVVVDVQPPVDGHSHPDPD

Nearest PDB structures (foldseek):
  3jtz-assembly1_A  TM=9.686E-01  e=1.084E-07  Yersinia pestis
  3ju0-assembly1_A  TM=9.389E-01  e=1.537E-07  Pectobacterium atrosepticum
  3rmp-assembly1_C  TM=9.580E-01  e=2.056E-07  Yersinia pestis
  6en1-assembly1_A  TM=4.904E-01  e=4.543E-03  Enterococcus faecalis
  3n8e-assembly1_A  TM=3.007E-01  e=3.170E-01  Homo sapiens

pLDDT: mean 87.95, std 10.47, range [43.59, 97.81]

Organism: Salmonella diarizonae (NCBI:txid59204)

InterPro domains:
  IPR002104 Integrase, catalytic domain [PS51898] (99-199)
  IPR011010 DNA breaking-rejoining enzyme, catalytic core [SSF56349] (88-179)
  IPR013762 Integrase-like, catalytic domain superfamily [G3DSA:1.10.443.10] (101-186)
  IPR025166 Integrase, DNA-binding domain [PF13356] (2-85)
  IPR038488 Integrase, DNA-binding domain superfamily [G3DSA:3.30.160.390] (1-100)
  IPR050808 Phage Integrase [PTHR30629] (2-87)

Radius of gyration: 31.58 Å; Cα contacts (8 Å, |Δi|>4): 231; chains: 1; bounding box: 71×42×78 Å